Protein AF-A0A2A2S6C8-F1 (afdb_monomer_lite)

Sequence (209 aa):
MAPFRYHKAIEVSPGQTYDVVSWGRGSTDAGAFAILHSDSAKIKYTTTTGDLDGAIADVYNADMDNDGNPEILIEAKAKDTVNYARIYGFEFNNNSVNKLDFPKLTASQRKGYRGNDNFYIREGKLIREFPIYSSNDSLAKPSGAKRQLEYSLRNNNFSVKQISKDSTDTITATPKNTEPKSTNEDKTSRSTKKKKSESHKKHHKRRRR

Radius of gyration: 26.05 Å; chains: 1; bounding box: 58×68×69 Å

pLDDT: mean 80.31, std 24.1, range [23.78, 98.62]

Structure (mmCIF, N/CA/C/O backbone):
data_AF-A0A2A2S6C8-F1
#
_entry.id   AF-A0A2A2S6C8-F1
#
loop_
_atom_site.group_PDB
_atom_site.id
_atom_site.type_symbol
_atom_site.label_atom_id
_atom_site.label_alt_id
_atom_site.label_comp_id
_atom_site.label_asym_id
_atom_site.label_entity_id
_atom_site.label_seq_id
_atom_site.pdbx_PDB_ins_code
_atom_site.Cartn_x
_atom_site.Cartn_y
_atom_site.Cartn_z
_atom_site.occupancy
_atom_site.B_iso_or_equiv
_atom_site.auth_seq_id
_atom_site.auth_comp_id
_atom_site.auth_asym_id
_atom_site.auth_atom_id
_atom_site.pdbx_PDB_model_num
ATOM 1 N N . MET A 1 1 ? 12.872 -24.422 3.891 1.00 69.19 1 MET A N 1
ATOM 2 C CA . MET A 1 1 ? 12.322 -23.100 4.266 1.00 69.19 1 MET A CA 1
ATOM 3 C C . MET A 1 1 ? 12.258 -22.263 3.002 1.00 69.19 1 MET A C 1
ATOM 5 O O . MET A 1 1 ? 13.243 -22.277 2.273 1.00 69.19 1 MET A O 1
ATOM 9 N N . ALA A 1 2 ? 11.122 -21.627 2.701 1.00 81.06 2 ALA A N 1
ATOM 10 C CA . ALA A 1 2 ? 11.020 -20.766 1.522 1.00 81.06 2 ALA A CA 1
ATOM 11 C C . ALA A 1 2 ? 12.032 -19.606 1.630 1.00 81.06 2 ALA A C 1
ATOM 13 O O . ALA A 1 2 ? 12.272 -19.127 2.743 1.00 81.06 2 ALA A O 1
ATOM 14 N N . PRO A 1 3 ? 12.660 -19.179 0.519 1.00 82.00 3 PRO A N 1
ATOM 15 C CA . PRO A 1 3 ? 13.651 -18.104 0.550 1.00 82.00 3 PRO A CA 1
ATOM 16 C C . PRO A 1 3 ? 13.021 -16.752 0.913 1.00 82.00 3 PRO A C 1
ATOM 18 O O . PRO A 1 3 ? 13.652 -15.949 1.599 1.00 82.00 3 PRO A O 1
ATOM 21 N N . PHE A 1 4 ? 11.762 -16.544 0.517 1.00 93.94 4 PHE A N 1
ATOM 22 C CA . PHE A 1 4 ? 10.973 -15.349 0.794 1.00 93.94 4 PHE A CA 1
ATOM 23 C C . PHE A 1 4 ? 9.773 -15.680 1.683 1.00 93.94 4 PHE A C 1
ATOM 25 O O . PHE A 1 4 ? 9.204 -16.769 1.603 1.00 93.94 4 PHE A O 1
ATOM 32 N N . ARG A 1 5 ? 9.394 -14.725 2.536 1.00 93.56 5 ARG A N 1
ATOM 33 C CA . ARG A 1 5 ? 8.196 -14.799 3.390 1.00 93.56 5 ARG A CA 1
ATOM 34 C C . ARG A 1 5 ? 6.928 -14.424 2.621 1.00 93.56 5 ARG A C 1
ATOM 36 O O . ARG A 1 5 ? 5.849 -14.880 2.972 1.00 93.56 5 ARG A O 1
ATOM 43 N N . TYR A 1 6 ? 7.078 -13.602 1.586 1.00 96.44 6 TYR A N 1
ATOM 44 C CA . TYR A 1 6 ? 6.017 -13.157 0.692 1.00 96.44 6 TYR A CA 1
ATOM 45 C C . TYR A 1 6 ? 6.584 -13.013 -0.719 1.00 96.44 6 TYR A C 1
ATOM 47 O O . TYR A 1 6 ? 7.735 -12.593 -0.861 1.00 96.44 6 TYR A O 1
ATOM 55 N N . HIS A 1 7 ? 5.776 -13.325 -1.730 1.00 97.75 7 HIS A N 1
ATOM 56 C CA . HIS A 1 7 ? 6.044 -13.016 -3.132 1.00 97.75 7 HIS A CA 1
ATOM 57 C C . HIS A 1 7 ? 4.721 -12.781 -3.866 1.00 97.75 7 HIS A C 1
ATOM 59 O O . HIS A 1 7 ? 3.812 -13.604 -3.769 1.00 97.75 7 HIS A O 1
ATOM 65 N N . LYS A 1 8 ? 4.620 -11.667 -4.595 1.00 98.12 8 LYS A N 1
ATOM 66 C CA . LYS A 1 8 ? 3.538 -11.391 -5.547 1.00 98.12 8 LYS A CA 1
ATOM 67 C C . LYS A 1 8 ? 4.117 -10.669 -6.758 1.00 98.12 8 LYS A C 1
ATOM 69 O O . LYS A 1 8 ? 4.807 -9.668 -6.587 1.00 98.12 8 LYS A O 1
ATOM 74 N N . ALA A 1 9 ? 3.820 -11.171 -7.951 1.00 97.81 9 ALA A N 1
ATOM 75 C CA . ALA A 1 9 ? 4.132 -10.507 -9.211 1.00 97.81 9 ALA A CA 1
ATOM 76 C C . ALA A 1 9 ? 2.918 -9.697 -9.683 1.00 97.81 9 ALA A C 1
ATOM 78 O O . ALA A 1 9 ? 1.785 -10.181 -9.615 1.00 97.81 9 ALA A O 1
ATOM 79 N N . ILE A 1 10 ? 3.159 -8.477 -10.154 1.00 96.62 10 ILE A N 1
ATOM 80 C CA . ILE A 1 10 ? 2.142 -7.585 -10.713 1.00 96.62 10 ILE A CA 1
ATOM 81 C C . ILE A 1 10 ? 2.616 -7.138 -12.092 1.00 96.62 10 ILE A C 1
ATOM 83 O O . ILE A 1 10 ? 3.592 -6.399 -12.198 1.00 96.62 10 ILE A O 1
ATOM 87 N N . GLU A 1 11 ? 1.920 -7.562 -13.140 1.00 95.50 11 GLU A N 1
ATOM 88 C CA . GLU A 1 11 ? 2.116 -7.024 -14.486 1.00 95.50 11 GLU A CA 1
ATOM 89 C C . GLU A 1 11 ? 1.186 -5.822 -14.678 1.00 95.50 11 GLU A C 1
ATOM 91 O O . GLU A 1 11 ? -0.033 -5.948 -14.556 1.00 95.50 11 GLU A O 1
ATOM 96 N N . VAL A 1 12 ? 1.760 -4.645 -14.932 1.00 93.50 12 VAL A N 1
ATOM 97 C CA . VAL A 1 12 ? 0.986 -3.396 -15.097 1.00 93.50 12 VAL A CA 1
ATOM 98 C C . VAL A 1 12 ? 0.709 -3.081 -16.565 1.00 93.50 12 VAL A C 1
ATOM 100 O O . VAL A 1 12 ? -0.254 -2.396 -16.894 1.00 93.50 12 VAL A O 1
ATOM 103 N N . SER A 1 13 ? 1.554 -3.590 -17.457 1.00 91.88 13 SER A N 1
ATOM 104 C CA . SER A 1 13 ? 1.392 -3.560 -18.909 1.00 91.88 13 SER A CA 1
ATOM 105 C C . SER A 1 13 ? 2.288 -4.648 -19.516 1.00 91.88 13 SER A C 1
ATOM 107 O O . SER A 1 13 ? 3.193 -5.114 -18.820 1.00 91.88 13 SER A O 1
ATOM 109 N N . PRO A 1 14 ? 2.074 -5.064 -20.779 1.00 94.25 14 PRO A N 1
ATOM 110 C CA . PRO A 1 14 ? 2.845 -6.145 -21.385 1.00 94.25 14 PRO A CA 1
ATOM 111 C C . PRO A 1 14 ? 4.360 -5.943 -21.256 1.00 94.25 14 PRO A C 1
ATOM 113 O O . PRO A 1 14 ? 4.920 -4.993 -21.807 1.00 94.25 14 PRO A O 1
ATOM 116 N N . GLY A 1 15 ? 5.021 -6.849 -20.533 1.00 93.19 15 GLY A N 1
ATOM 117 C CA . GLY A 1 15 ? 6.473 -6.806 -20.328 1.00 93.19 15 GLY A CA 1
ATOM 118 C C . GLY A 1 15 ? 6.964 -5.804 -19.276 1.00 93.19 15 GLY A C 1
ATOM 119 O O . GLY A 1 15 ? 8.174 -5.595 -19.190 1.00 93.19 15 GLY A O 1
ATOM 120 N N . GLN A 1 16 ? 6.056 -5.206 -18.493 1.00 94.62 16 GLN A N 1
ATOM 121 C CA . GLN A 1 16 ? 6.354 -4.398 -17.305 1.00 94.62 16 GLN A CA 1
ATOM 122 C C . GLN A 1 16 ? 5.821 -5.099 -16.056 1.00 94.62 16 GLN A C 1
ATOM 124 O O . GLN A 1 16 ? 4.624 -5.028 -15.750 1.00 94.62 16 GLN A O 1
ATOM 129 N N . THR A 1 17 ? 6.719 -5.745 -15.315 1.00 97.19 17 THR A N 1
ATOM 130 C CA . THR A 1 17 ? 6.364 -6.534 -14.128 1.00 97.19 17 THR A CA 1
ATOM 131 C C . THR A 1 17 ? 7.077 -6.025 -12.886 1.00 97.19 17 THR A C 1
ATOM 133 O O . THR A 1 17 ? 8.262 -5.698 -12.923 1.00 97.19 17 THR A O 1
ATOM 136 N N . TYR A 1 18 ? 6.346 -6.007 -11.775 1.00 97.75 18 TYR A N 1
ATOM 137 C CA . TYR A 1 18 ? 6.833 -5.694 -10.440 1.00 97.75 18 TYR A CA 1
ATOM 138 C C . TYR A 1 18 ? 6.685 -6.926 -9.550 1.00 97.75 18 TYR A C 1
ATOM 140 O O . TYR A 1 18 ? 5.582 -7.273 -9.121 1.00 97.75 18 TYR A O 1
ATOM 148 N N . ASP A 1 19 ? 7.799 -7.587 -9.256 1.00 98.38 19 ASP A N 1
ATOM 149 C CA . ASP A 1 19 ? 7.855 -8.656 -8.265 1.00 98.38 19 ASP A CA 1
ATOM 150 C C . ASP A 1 19 ? 8.121 -8.054 -6.889 1.00 98.38 19 ASP A C 1
ATOM 152 O O . ASP A 1 19 ? 9.199 -7.519 -6.623 1.00 98.38 19 ASP A O 1
ATOM 156 N N . VAL A 1 20 ? 7.146 -8.160 -5.990 1.00 98.62 20 VAL A N 1
ATOM 157 C CA . VAL A 1 20 ? 7.315 -7.754 -4.595 1.00 98.62 20 VAL A CA 1
ATOM 158 C C . VAL A 1 20 ? 7.620 -8.973 -3.751 1.00 98.62 20 VAL A C 1
ATOM 160 O O . VAL A 1 20 ? 6.800 -9.886 -3.640 1.00 98.62 20 VAL A O 1
ATOM 163 N N . VAL A 1 21 ? 8.792 -8.968 -3.122 1.00 98.31 21 VAL A N 1
ATOM 164 C CA . VAL A 1 21 ? 9.257 -10.028 -2.223 1.00 98.31 21 VAL A CA 1
ATOM 165 C C . VAL A 1 21 ? 9.564 -9.473 -0.839 1.00 98.31 21 VAL A C 1
ATOM 167 O O . VAL A 1 21 ? 9.970 -8.321 -0.704 1.00 98.31 21 VAL A O 1
ATOM 170 N N . SER A 1 22 ? 9.425 -10.301 0.198 1.00 97.38 22 SER A N 1
ATOM 171 C CA . SER A 1 22 ? 9.946 -9.979 1.535 1.00 97.38 22 SER A CA 1
ATOM 172 C C . SER A 1 22 ? 10.814 -11.084 2.113 1.00 97.38 22 SER A C 1
ATOM 174 O O . SER A 1 22 ? 10.619 -12.272 1.843 1.00 97.38 22 SER A O 1
ATOM 176 N N . TRP A 1 23 ? 11.775 -10.694 2.945 1.00 95.12 23 TRP A N 1
ATOM 177 C CA . TRP A 1 23 ? 12.676 -11.610 3.636 1.00 95.12 23 TRP A CA 1
ATOM 178 C C . TRP A 1 23 ? 13.018 -11.122 5.045 1.00 95.12 23 TRP A C 1
ATOM 180 O O . TRP A 1 23 ? 12.612 -10.056 5.503 1.00 95.12 23 TRP A O 1
ATOM 190 N N . GLY A 1 24 ? 13.756 -11.971 5.751 1.00 90.88 24 GLY A N 1
ATOM 191 C CA . GLY A 1 24 ? 14.166 -11.807 7.139 1.00 90.88 24 GLY A CA 1
ATOM 192 C C . GLY A 1 24 ? 14.262 -13.182 7.794 1.00 90.88 24 GLY A C 1
ATOM 193 O O . GLY A 1 24 ? 13.533 -14.109 7.424 1.00 90.88 24 GLY A O 1
ATOM 194 N N . ARG A 1 25 ? 15.153 -13.347 8.773 1.00 86.44 25 ARG A N 1
ATOM 195 C CA . ARG A 1 25 ? 15.253 -14.581 9.571 1.00 86.44 25 ARG A CA 1
ATOM 196 C C . ARG A 1 25 ? 15.002 -14.282 11.042 1.00 86.44 25 ARG A C 1
ATOM 198 O O . ARG A 1 25 ? 15.222 -13.165 11.490 1.00 86.44 25 ARG A O 1
ATOM 205 N N . GLY A 1 26 ? 14.521 -15.281 11.776 1.00 85.25 26 GLY A N 1
ATOM 206 C CA . GLY A 1 26 ? 14.073 -15.095 13.155 1.00 85.25 26 GLY A CA 1
ATOM 207 C C . GLY A 1 26 ? 12.660 -14.520 13.208 1.00 85.25 26 GLY A C 1
ATOM 208 O O . GLY A 1 26 ? 11.770 -15.041 12.534 1.00 85.25 26 GLY A O 1
ATOM 209 N N . SER A 1 27 ? 12.459 -13.468 14.006 1.00 84.62 27 SER A N 1
ATOM 210 C CA . SER A 1 27 ? 11.137 -12.877 14.236 1.00 84.62 27 SER A CA 1
ATOM 211 C C . SER A 1 27 ? 10.453 -12.421 12.939 1.00 84.62 27 SER A C 1
ATOM 213 O O . SER A 1 27 ? 11.101 -11.951 12.001 1.00 84.62 2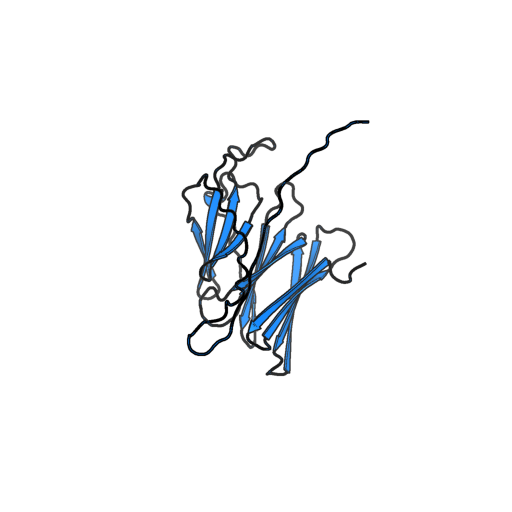7 SER A O 1
ATOM 215 N N . THR A 1 28 ? 9.129 -12.558 12.894 1.00 83.69 28 THR A N 1
ATOM 216 C CA . THR A 1 28 ? 8.253 -12.031 11.836 1.00 83.69 28 THR A CA 1
ATOM 217 C C . THR A 1 28 ? 7.864 -10.572 12.065 1.00 83.69 28 THR A C 1
ATOM 219 O O . THR A 1 28 ? 7.125 -10.011 11.266 1.00 83.69 28 THR A O 1
ATOM 222 N N . ASP A 1 29 ? 8.325 -9.975 13.162 1.00 87.88 29 ASP A N 1
ATOM 223 C CA . ASP A 1 29 ? 7.945 -8.620 13.573 1.00 87.88 29 ASP A CA 1
ATOM 224 C C . ASP A 1 29 ? 8.717 -7.560 12.777 1.00 87.88 29 ASP A C 1
ATOM 226 O O . ASP A 1 29 ? 8.304 -6.410 12.703 1.00 87.88 29 ASP A O 1
ATOM 230 N N . ALA A 1 30 ? 9.827 -7.958 12.157 1.00 90.06 30 ALA A N 1
ATOM 231 C CA . ALA A 1 30 ? 10.610 -7.125 11.264 1.00 90.06 30 ALA A CA 1
ATOM 232 C C . ALA A 1 30 ? 11.169 -7.952 10.101 1.00 90.06 30 ALA A C 1
ATOM 234 O O . ALA A 1 30 ? 11.312 -9.182 10.174 1.00 90.06 30 ALA A O 1
ATOM 235 N N . GLY A 1 31 ? 11.514 -7.260 9.026 1.00 93.69 31 GLY A N 1
ATOM 236 C CA . GLY A 1 31 ? 12.160 -7.820 7.852 1.00 93.69 31 GLY A CA 1
ATOM 237 C C . GLY A 1 31 ? 12.557 -6.720 6.881 1.00 93.69 31 GLY A C 1
ATOM 238 O O . GLY A 1 31 ? 12.713 -5.563 7.259 1.00 93.69 31 GLY A O 1
ATOM 239 N N . ALA A 1 32 ? 12.675 -7.088 5.617 1.00 96.00 32 ALA A N 1
ATOM 240 C CA . ALA A 1 32 ? 12.837 -6.152 4.520 1.00 96.00 32 ALA A CA 1
ATOM 241 C C . ALA A 1 32 ? 12.022 -6.629 3.318 1.00 96.00 32 ALA A C 1
ATOM 243 O O . ALA A 1 32 ? 11.636 -7.803 3.238 1.00 96.00 32 ALA A O 1
ATOM 244 N N . PHE A 1 33 ? 11.758 -5.716 2.394 1.00 97.94 33 PHE A N 1
ATOM 245 C CA . PHE A 1 33 ? 11.137 -6.015 1.113 1.00 97.94 33 PHE A CA 1
ATOM 246 C C . PHE A 1 33 ? 11.982 -5.493 -0.048 1.00 97.94 33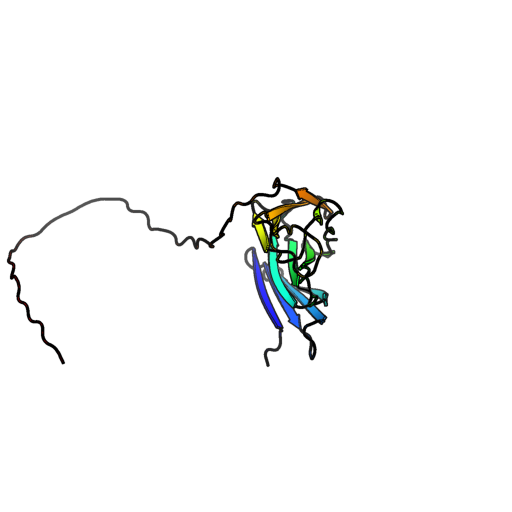 PHE A C 1
ATOM 248 O O . PHE A 1 33 ? 12.801 -4.584 0.108 1.00 97.94 33 PHE A O 1
ATOM 255 N N . ALA A 1 34 ? 11.748 -6.070 -1.222 1.00 98.31 34 ALA A N 1
ATOM 256 C CA . ALA A 1 34 ? 12.247 -5.578 -2.494 1.00 98.31 34 ALA A CA 1
ATOM 257 C C . ALA A 1 34 ? 11.107 -5.575 -3.506 1.00 98.31 34 ALA A C 1
ATOM 259 O O . ALA A 1 34 ? 10.294 -6.499 -3.536 1.00 98.31 34 ALA A O 1
ATOM 260 N N . ILE A 1 35 ? 11.089 -4.537 -4.330 1.00 98.25 35 ILE A N 1
ATOM 261 C CA . ILE A 1 35 ? 10.283 -4.422 -5.533 1.00 98.25 35 ILE A CA 1
ATOM 262 C C . ILE A 1 35 ? 11.262 -4.559 -6.697 1.00 98.25 35 ILE A C 1
ATOM 264 O O . ILE A 1 35 ? 12.122 -3.696 -6.896 1.00 98.25 35 ILE A O 1
ATOM 268 N N . LEU A 1 36 ? 11.178 -5.676 -7.411 1.00 97.69 36 LEU A N 1
ATOM 269 C CA . LEU A 1 36 ? 12.006 -5.977 -8.571 1.00 97.69 36 LEU A CA 1
ATOM 270 C C . LEU A 1 36 ? 11.198 -5.618 -9.813 1.00 97.69 36 LEU A C 1
ATOM 272 O O . LEU A 1 36 ? 10.237 -6.300 -10.158 1.00 97.69 36 LEU A O 1
ATOM 276 N N . HIS A 1 37 ? 11.569 -4.517 -10.449 1.00 96.69 37 HIS A N 1
ATOM 277 C CA . HIS A 1 37 ? 10.911 -4.036 -11.651 1.00 96.69 37 HIS A CA 1
ATOM 278 C C . HIS A 1 37 ? 11.656 -4.538 -12.887 1.00 96.69 37 HIS A C 1
ATOM 280 O O . HIS A 1 37 ? 12.873 -4.360 -12.994 1.00 96.69 37 HIS A O 1
ATOM 286 N N . SER A 1 38 ? 10.914 -5.149 -13.806 1.00 96.38 38 SER A N 1
ATOM 287 C CA . SER A 1 38 ? 11.413 -5.681 -15.071 1.00 96.38 38 SER A CA 1
ATOM 288 C C . SER A 1 38 ? 10.669 -5.054 -16.246 1.00 96.38 38 SER A C 1
ATOM 290 O O . SER A 1 38 ? 9.488 -5.336 -16.427 1.00 96.38 38 SER A O 1
ATOM 292 N N . ASP A 1 39 ? 11.393 -4.279 -17.057 1.00 95.00 39 ASP A N 1
ATOM 293 C CA . ASP A 1 39 ? 10.980 -3.783 -18.373 1.00 95.00 39 ASP A CA 1
ATOM 294 C C . ASP A 1 39 ? 11.677 -4.631 -19.443 1.00 95.00 39 ASP A C 1
ATOM 296 O O . ASP A 1 39 ? 12.835 -4.389 -19.815 1.00 95.00 39 ASP A O 1
ATOM 300 N N . SER A 1 40 ? 10.993 -5.672 -19.922 1.00 94.56 40 SER A N 1
ATOM 301 C CA . SER A 1 40 ? 11.577 -6.596 -20.898 1.00 94.56 40 SER A CA 1
ATOM 302 C C . SER A 1 40 ? 11.777 -5.952 -22.268 1.00 94.56 40 SER A C 1
ATOM 304 O O . SER A 1 40 ? 12.694 -6.334 -22.991 1.00 94.56 40 SER A O 1
ATOM 306 N N . ALA A 1 41 ? 10.940 -4.975 -22.629 1.00 93.44 41 ALA A N 1
ATOM 307 C CA . ALA A 1 41 ? 11.027 -4.297 -23.919 1.00 93.44 41 ALA A CA 1
ATOM 308 C C . ALA A 1 41 ? 12.269 -3.399 -24.002 1.00 93.44 41 ALA A C 1
ATOM 310 O O . ALA A 1 41 ? 12.902 -3.312 -25.055 1.00 93.44 41 ALA A O 1
ATOM 311 N N . LYS A 1 42 ? 12.640 -2.757 -22.887 1.00 93.75 42 LYS A N 1
ATOM 312 C CA . LYS A 1 42 ? 13.825 -1.890 -22.803 1.00 93.75 42 LYS A CA 1
ATOM 313 C C . LYS A 1 42 ? 15.058 -2.578 -22.216 1.00 93.75 42 LYS A C 1
ATOM 315 O O . LYS A 1 42 ? 16.085 -1.919 -22.082 1.00 93.75 42 LYS A O 1
ATOM 320 N N . ILE A 1 43 ? 14.969 -3.865 -21.863 1.00 94.88 43 ILE A N 1
ATOM 321 C CA . ILE A 1 43 ? 16.037 -4.624 -21.182 1.00 94.88 43 ILE A CA 1
ATOM 322 C C . ILE A 1 43 ? 16.525 -3.845 -19.949 1.00 94.88 43 ILE A C 1
ATOM 324 O O . ILE A 1 43 ? 17.718 -3.622 -19.734 1.00 94.88 43 ILE A O 1
ATOM 328 N N . LYS A 1 44 ? 15.570 -3.351 -19.159 1.00 93.75 44 LYS A N 1
ATOM 329 C CA . LYS A 1 44 ? 15.848 -2.520 -17.991 1.00 93.75 44 LYS A CA 1
ATOM 330 C C . LYS A 1 44 ? 15.280 -3.190 -16.754 1.00 93.75 44 LYS A C 1
ATOM 332 O O . LYS A 1 44 ? 14.095 -3.488 -16.681 1.00 93.75 44 LYS A O 1
ATOM 337 N N . TYR A 1 45 ? 16.146 -3.387 -15.770 1.00 94.88 45 TYR A N 1
ATOM 338 C CA . TYR A 1 45 ? 15.809 -4.049 -14.520 1.00 94.88 45 TYR A CA 1
ATOM 339 C C . TYR A 1 45 ? 16.249 -3.156 -13.372 1.00 94.88 45 TYR A C 1
ATOM 341 O O . TYR A 1 45 ? 17.404 -2.728 -13.319 1.00 94.88 45 TYR A O 1
ATOM 349 N N . THR A 1 46 ? 15.328 -2.840 -12.471 1.00 95.75 46 THR A N 1
ATOM 350 C CA . THR A 1 46 ? 15.595 -1.957 -11.332 1.00 95.75 46 THR A CA 1
ATOM 351 C C . THR A 1 46 ? 15.096 -2.585 -10.045 1.00 95.75 46 THR A C 1
ATOM 353 O O . THR A 1 46 ? 14.188 -3.412 -10.042 1.00 95.75 46 THR A O 1
ATOM 356 N N . THR A 1 47 ? 15.695 -2.195 -8.927 1.00 96.94 47 THR A N 1
ATOM 357 C CA . THR A 1 47 ? 15.326 -2.712 -7.611 1.00 96.94 47 THR A CA 1
ATOM 358 C C . THR A 1 47 ? 15.117 -1.561 -6.647 1.00 96.94 47 THR A C 1
ATOM 360 O O . THR A 1 47 ? 15.967 -0.680 -6.529 1.00 96.94 47 THR A O 1
ATOM 363 N N . THR A 1 48 ? 14.003 -1.607 -5.928 1.00 97.81 48 THR A N 1
ATOM 364 C CA . THR A 1 48 ? 13.712 -0.718 -4.802 1.00 97.81 48 THR A CA 1
ATOM 365 C C . THR A 1 48 ? 13.594 -1.564 -3.549 1.00 97.81 48 THR A C 1
ATOM 367 O O . THR A 1 48 ? 12.876 -2.557 -3.549 1.00 97.81 48 THR A O 1
ATOM 370 N N . THR A 1 49 ? 14.287 -1.190 -2.479 1.00 98.00 49 THR A N 1
ATOM 371 C CA . THR A 1 49 ? 14.268 -1.927 -1.209 1.00 98.00 49 THR A CA 1
ATOM 372 C C . THR A 1 49 ? 13.793 -1.046 -0.068 1.00 98.00 49 THR A C 1
ATOM 374 O O . THR A 1 49 ? 13.957 0.173 -0.109 1.00 98.00 49 THR A O 1
ATOM 377 N N . GLY A 1 50 ? 13.278 -1.664 0.988 1.00 97.31 50 GLY A N 1
ATOM 378 C CA . GLY A 1 50 ? 12.967 -0.965 2.227 1.00 97.31 50 GLY A CA 1
ATOM 379 C C . GLY A 1 50 ? 12.864 -1.906 3.418 1.00 97.31 50 GLY A C 1
ATOM 380 O O . GLY A 1 50 ? 12.676 -3.114 3.263 1.00 97.31 50 GLY A O 1
ATOM 381 N N . ASP A 1 51 ? 12.976 -1.327 4.609 1.00 96.12 51 ASP A N 1
ATOM 382 C CA . ASP A 1 51 ? 12.724 -2.039 5.857 1.00 96.12 51 ASP A CA 1
ATOM 383 C C . ASP A 1 51 ? 11.226 -2.303 6.025 1.00 96.12 51 ASP A C 1
ATOM 385 O O . ASP A 1 51 ? 10.376 -1.466 5.698 1.00 96.12 51 ASP A O 1
ATOM 389 N N . LEU A 1 52 ? 10.907 -3.474 6.568 1.00 94.75 52 LEU A N 1
ATOM 390 C CA . LEU A 1 52 ? 9.548 -3.933 6.808 1.00 94.75 52 LEU A CA 1
ATOM 391 C C . LEU A 1 52 ? 9.309 -4.060 8.313 1.00 94.75 52 LEU A C 1
ATOM 393 O O . LEU A 1 52 ? 10.013 -4.801 8.999 1.00 94.75 52 LEU A O 1
ATOM 397 N N . ASP A 1 53 ? 8.284 -3.373 8.809 1.00 92.25 53 ASP A N 1
ATOM 398 C CA . ASP A 1 53 ? 7.763 -3.532 10.167 1.00 92.25 53 ASP A CA 1
ATOM 399 C C . ASP A 1 53 ? 6.497 -4.399 10.096 1.00 92.25 53 ASP A C 1
ATOM 401 O O . ASP A 1 53 ? 5.443 -3.960 9.619 1.00 92.25 53 ASP A O 1
ATOM 405 N N . GLY A 1 54 ? 6.635 -5.648 10.541 1.00 91.88 54 GLY A N 1
ATOM 406 C CA . GLY A 1 54 ? 5.631 -6.699 10.441 1.00 91.88 54 GLY A CA 1
ATOM 407 C C . GLY A 1 54 ? 5.778 -7.590 9.204 1.00 91.88 54 GLY A C 1
ATOM 408 O O . GLY A 1 54 ? 6.880 -7.859 8.720 1.00 91.88 54 GLY A O 1
ATOM 409 N N . ALA A 1 55 ? 4.642 -8.075 8.702 1.00 92.88 55 ALA A N 1
ATOM 410 C CA . ALA A 1 55 ? 4.566 -8.951 7.533 1.00 92.88 55 ALA A CA 1
ATOM 411 C C . ALA A 1 55 ? 3.683 -8.339 6.441 1.00 92.88 55 ALA A C 1
ATOM 413 O O . ALA A 1 55 ? 2.657 -7.731 6.751 1.00 92.88 55 ALA A O 1
ATOM 414 N N . ILE A 1 56 ? 4.066 -8.526 5.173 1.00 96.00 56 ILE A N 1
ATOM 415 C CA . ILE A 1 56 ? 3.241 -8.114 4.030 1.00 96.00 56 ILE A CA 1
ATOM 416 C C . ILE A 1 56 ? 1.941 -8.925 4.044 1.00 96.00 56 ILE A C 1
ATOM 418 O O . ILE A 1 56 ? 1.979 -10.155 4.108 1.00 96.00 56 ILE A O 1
ATOM 422 N N . ALA A 1 57 ? 0.809 -8.226 4.003 1.00 95.44 57 ALA A N 1
ATOM 423 C CA . ALA A 1 57 ? -0.523 -8.806 3.907 1.00 95.44 57 ALA A CA 1
ATOM 424 C C . ALA A 1 57 ? -0.993 -8.883 2.450 1.00 95.44 57 ALA A C 1
ATOM 426 O O . ALA A 1 57 ? -1.483 -9.929 2.034 1.00 95.44 57 ALA A O 1
ATOM 427 N N . ASP A 1 58 ? -0.808 -7.805 1.685 1.00 97.44 58 ASP A N 1
ATOM 428 C CA . ASP A 1 58 ? -1.065 -7.770 0.247 1.00 97.44 58 ASP A CA 1
ATOM 429 C C . ASP A 1 58 ? -0.258 -6.640 -0.418 1.00 97.44 58 ASP A C 1
ATOM 431 O O . ASP A 1 58 ? 0.363 -5.804 0.244 1.00 97.44 58 ASP A O 1
ATOM 435 N N . VAL A 1 59 ? -0.263 -6.621 -1.747 1.00 98.25 59 VAL A N 1
ATOM 436 C CA . VAL A 1 59 ? 0.291 -5.552 -2.574 1.00 98.25 59 VAL A CA 1
ATOM 437 C C . VAL A 1 59 ? -0.740 -5.159 -3.620 1.00 98.25 59 VAL A C 1
ATOM 439 O O . VAL A 1 59 ? -1.269 -6.018 -4.332 1.00 98.25 59 VAL A O 1
ATOM 442 N N . TYR A 1 60 ? -0.986 -3.863 -3.738 1.00 97.69 60 TYR A N 1
ATOM 443 C CA . TYR A 1 60 ? -1.913 -3.289 -4.703 1.00 97.69 60 TYR A CA 1
ATOM 444 C C . TYR A 1 60 ? -1.144 -2.524 -5.769 1.00 97.69 60 TYR A C 1
ATOM 446 O O . TYR A 1 60 ? -0.103 -1.932 -5.479 1.00 97.69 60 TYR A O 1
ATOM 454 N N . ASN A 1 61 ? -1.690 -2.514 -6.980 1.00 95.56 61 ASN A N 1
ATOM 455 C CA . ASN A 1 61 ? -1.294 -1.574 -8.010 1.00 95.56 61 ASN A CA 1
ATOM 456 C C . ASN A 1 61 ? -2.469 -0.689 -8.404 1.00 95.56 61 ASN A C 1
ATOM 458 O O . ASN A 1 61 ? -3.612 -1.148 -8.472 1.00 95.56 61 ASN A O 1
ATOM 462 N N . ALA A 1 62 ? -2.168 0.569 -8.670 1.00 90.94 62 ALA A N 1
ATOM 463 C CA . ALA A 1 62 ? -3.098 1.527 -9.236 1.00 90.94 62 ALA A CA 1
ATOM 464 C C . ALA A 1 62 ? -2.324 2.529 -10.105 1.00 90.94 62 ALA A C 1
ATOM 466 O O . ALA A 1 62 ? -1.099 2.488 -10.149 1.00 90.94 62 ALA A O 1
ATOM 467 N N . ASP A 1 63 ? -3.073 3.355 -10.824 1.00 93.56 63 ASP A N 1
ATOM 468 C CA . ASP A 1 63 ? -2.618 4.590 -11.465 1.00 93.56 63 ASP A CA 1
ATOM 469 C C . ASP A 1 63 ? -3.552 5.676 -10.909 1.00 93.56 63 ASP A C 1
ATOM 471 O O . ASP A 1 63 ? -4.627 5.958 -11.448 1.00 93.56 63 ASP A O 1
ATOM 475 N N . MET A 1 64 ? -3.263 6.094 -9.676 1.00 94.00 64 MET A N 1
ATOM 476 C CA . MET A 1 64 ? -4.196 6.808 -8.802 1.00 94.00 64 MET A CA 1
ATOM 477 C C . MET A 1 64 ? -4.432 8.249 -9.240 1.00 94.00 64 MET A C 1
ATOM 479 O O . MET A 1 64 ? -5.469 8.821 -8.878 1.00 94.00 64 MET A O 1
ATOM 483 N N . ASP A 1 65 ? -3.498 8.839 -9.984 1.00 93.50 65 ASP A N 1
ATOM 484 C CA . ASP A 1 65 ? -3.637 10.175 -10.557 1.00 93.50 65 ASP A CA 1
ATOM 485 C C . ASP A 1 65 ? -3.751 10.202 -12.095 1.00 93.50 65 ASP A C 1
ATOM 487 O O . ASP A 1 65 ? -4.001 11.273 -12.657 1.00 93.50 65 ASP A O 1
ATOM 491 N N . ASN A 1 66 ? -3.795 9.028 -12.742 1.00 92.69 66 ASN A N 1
ATOM 492 C CA . ASN A 1 66 ? -3.971 8.824 -14.188 1.00 92.69 66 ASN A CA 1
ATOM 493 C C . ASN A 1 66 ? -2.858 9.462 -15.029 1.00 92.69 66 ASN A C 1
ATOM 495 O O . ASN A 1 66 ? -3.130 10.038 -16.092 1.00 92.69 66 ASN A O 1
ATOM 499 N N . ASP A 1 67 ? -1.619 9.393 -14.552 1.00 92.12 67 ASP A N 1
ATOM 500 C CA . ASP A 1 67 ? -0.445 9.879 -15.275 1.00 92.12 67 ASP A CA 1
ATOM 501 C C . ASP A 1 67 ? 0.279 8.762 -16.062 1.00 92.12 67 ASP A C 1
ATOM 503 O O . ASP A 1 67 ? 1.192 9.040 -16.850 1.00 92.12 67 ASP A O 1
ATOM 507 N N . GLY A 1 68 ? -0.181 7.511 -15.916 1.00 91.81 68 GLY A N 1
ATOM 508 C CA . GLY A 1 68 ? 0.360 6.323 -16.575 1.00 91.81 68 GLY A CA 1
ATOM 509 C C . GLY A 1 68 ? 1.555 5.689 -15.858 1.00 91.81 68 GLY A C 1
ATOM 510 O O . GLY A 1 68 ? 2.061 4.662 -16.328 1.00 91.81 68 GLY A O 1
ATOM 511 N N . ASN A 1 69 ? 2.017 6.266 -14.747 1.00 93.44 69 ASN A N 1
ATOM 512 C CA . ASN A 1 69 ? 3.014 5.673 -13.868 1.00 93.44 69 ASN A CA 1
ATOM 513 C C . ASN A 1 69 ? 2.296 4.815 -12.812 1.00 93.44 69 ASN A C 1
ATOM 515 O O . ASN A 1 69 ? 1.373 5.277 -12.154 1.00 93.44 69 ASN A O 1
ATOM 519 N N . PRO A 1 70 ? 2.678 3.542 -12.621 1.00 95.12 70 PRO A N 1
ATOM 520 C CA . PRO A 1 70 ? 2.037 2.718 -11.608 1.00 95.12 70 PRO A CA 1
ATOM 521 C C . PRO A 1 70 ? 2.469 3.119 -10.192 1.00 95.12 70 PRO A C 1
ATOM 523 O O . PRO A 1 70 ? 3.668 3.214 -9.895 1.00 95.12 70 PRO A O 1
ATOM 526 N N . GLU A 1 71 ? 1.509 3.187 -9.272 1.00 96.62 71 GLU A N 1
ATOM 527 C CA . GLU A 1 71 ? 1.783 3.069 -7.844 1.00 96.62 71 GLU A CA 1
ATOM 528 C C . GLU A 1 71 ? 1.741 1.614 -7.399 1.00 96.62 71 GLU A C 1
ATOM 530 O O . GLU A 1 71 ? 0.744 0.916 -7.587 1.00 96.62 71 GLU A O 1
ATOM 535 N N . ILE A 1 72 ? 2.794 1.176 -6.713 1.00 97.75 72 ILE A N 1
ATOM 536 C CA . ILE A 1 72 ? 2.823 -0.077 -5.963 1.00 97.75 72 ILE A CA 1
ATOM 537 C C . ILE A 1 72 ? 2.674 0.249 -4.478 1.00 97.75 72 ILE A C 1
ATOM 539 O O . ILE A 1 72 ? 3.498 0.948 -3.881 1.00 97.75 72 ILE A O 1
ATOM 543 N N . LEU A 1 73 ? 1.611 -0.275 -3.872 1.00 98.06 73 LEU A N 1
ATOM 544 C CA . LEU A 1 73 ? 1.253 -0.048 -2.475 1.00 98.06 73 LEU A CA 1
ATOM 545 C C . LEU A 1 73 ? 1.363 -1.365 -1.709 1.00 98.06 73 LEU A C 1
ATOM 547 O O . LEU A 1 73 ? 0.561 -2.276 -1.907 1.00 98.06 73 LEU A O 1
ATOM 551 N N . ILE A 1 74 ? 2.350 -1.470 -0.824 1.00 98.31 74 ILE A N 1
ATOM 552 C CA . ILE A 1 74 ? 2.582 -2.661 -0.002 1.00 98.31 74 ILE A CA 1
ATOM 553 C C . ILE A 1 74 ? 1.856 -2.485 1.329 1.00 98.31 74 ILE A C 1
ATOM 555 O O . ILE A 1 74 ? 2.234 -1.630 2.135 1.00 98.31 74 ILE A O 1
ATOM 559 N N . GLU A 1 75 ? 0.846 -3.314 1.582 1.00 97.38 75 GLU A N 1
ATOM 560 C CA . GLU A 1 75 ? 0.202 -3.410 2.888 1.00 97.38 75 GLU A CA 1
ATOM 561 C C . GLU A 1 75 ? 0.998 -4.343 3.793 1.00 97.38 75 GLU A C 1
ATOM 563 O O . GLU A 1 75 ? 1.212 -5.511 3.475 1.00 97.38 75 GLU A O 1
ATOM 568 N N . ALA A 1 76 ? 1.388 -3.842 4.959 1.00 95.12 76 ALA A N 1
ATOM 569 C CA . ALA A 1 76 ? 1.989 -4.630 6.019 1.00 95.12 76 ALA A CA 1
ATOM 570 C C . ALA A 1 76 ? 1.147 -4.562 7.291 1.00 95.12 76 ALA A C 1
ATOM 572 O O . ALA A 1 76 ? 0.562 -3.526 7.618 1.00 95.12 76 ALA A O 1
ATOM 573 N N . LYS A 1 77 ? 1.130 -5.662 8.041 1.00 91.06 77 LYS A N 1
ATOM 574 C CA . LYS A 1 77 ? 0.479 -5.743 9.350 1.00 91.06 77 LYS A CA 1
ATOM 575 C C . LYS A 1 77 ? 1.534 -5.848 10.434 1.00 91.06 77 LYS A C 1
ATOM 577 O O . LYS A 1 77 ? 2.309 -6.807 10.466 1.00 91.06 77 LYS A O 1
ATOM 582 N N . ALA A 1 78 ? 1.546 -4.845 11.308 1.00 80.94 78 ALA A N 1
ATOM 583 C CA . ALA A 1 78 ? 2.337 -4.861 12.527 1.00 80.94 78 ALA A CA 1
ATOM 584 C C . ALA A 1 78 ? 1.883 -6.017 13.419 1.00 80.94 78 ALA A C 1
ATOM 586 O O . ALA A 1 78 ? 0.683 -6.267 13.538 1.00 80.94 78 ALA A O 1
ATOM 587 N N . LYS A 1 79 ? 2.815 -6.658 14.124 1.00 72.31 79 LYS A N 1
ATOM 588 C CA . LYS A 1 79 ? 2.457 -7.563 15.219 1.00 72.31 79 LYS A CA 1
ATOM 589 C C . LYS A 1 79 ? 2.313 -6.768 16.515 1.00 72.31 79 LYS A C 1
ATOM 591 O O . LYS A 1 79 ? 3.118 -6.888 17.435 1.00 72.31 79 LYS A O 1
ATOM 596 N N . ASP A 1 80 ? 1.298 -5.918 16.559 1.00 69.31 80 ASP A N 1
ATOM 597 C CA . ASP A 1 80 ? 0.848 -5.260 17.782 1.00 69.31 80 ASP A CA 1
ATOM 598 C C . ASP A 1 80 ? -0.535 -5.791 18.189 1.00 69.31 80 ASP A C 1
ATOM 600 O O . ASP A 1 80 ? -1.172 -6.555 17.466 1.00 69.31 80 ASP A O 1
ATOM 604 N N . THR A 1 81 ? -1.012 -5.429 19.379 1.00 63.34 81 THR A N 1
ATOM 605 C CA . THR A 1 81 ? -2.305 -5.908 19.900 1.00 63.34 81 THR A CA 1
ATOM 606 C C . THR A 1 81 ? -3.510 -5.447 19.080 1.00 63.34 81 THR A C 1
ATOM 608 O O . THR A 1 81 ? -4.610 -5.959 19.283 1.00 63.34 81 THR A O 1
ATOM 611 N N . VAL A 1 82 ? -3.322 -4.485 18.175 1.00 65.50 82 VAL A N 1
ATOM 612 C CA . VAL A 1 82 ? -4.381 -3.848 17.389 1.00 65.50 82 VAL A CA 1
ATOM 613 C C . VAL A 1 82 ? -4.229 -4.168 15.890 1.00 65.50 82 VAL A C 1
ATOM 615 O O . VAL A 1 82 ? -5.087 -3.798 15.098 1.00 65.50 82 VAL A O 1
ATOM 618 N N . ASN A 1 83 ? -3.182 -4.904 15.500 1.00 68.00 83 ASN A N 1
ATOM 619 C CA . ASN A 1 83 ? -2.757 -5.188 14.129 1.00 68.00 83 ASN A CA 1
ATOM 620 C C . ASN A 1 83 ? -2.850 -3.963 13.212 1.00 68.00 83 ASN A C 1
ATOM 622 O O . ASN A 1 83 ? -3.544 -3.997 12.191 1.00 68.00 83 ASN A O 1
ATOM 626 N N . TYR A 1 84 ? -2.188 -2.862 13.577 1.00 80.25 84 TYR A N 1
ATOM 627 C CA . TYR A 1 84 ? -2.239 -1.663 12.745 1.00 80.25 84 TYR A CA 1
ATOM 628 C C . TYR A 1 84 ? -1.672 -1.929 11.346 1.00 80.25 84 TYR A C 1
ATOM 630 O O . TYR A 1 84 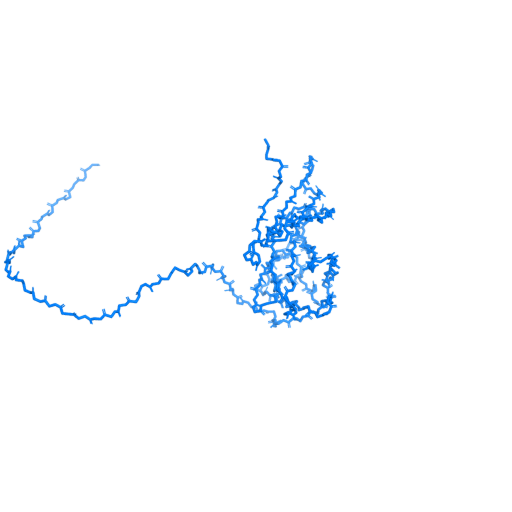? -0.524 -2.354 11.182 1.00 80.25 84 TYR A O 1
ATOM 638 N N . ALA A 1 85 ? -2.479 -1.626 10.329 1.00 89.75 85 ALA A N 1
ATOM 639 C CA . ALA A 1 85 ? -2.025 -1.669 8.951 1.00 89.75 85 ALA A CA 1
ATOM 640 C C . ALA A 1 85 ? -1.103 -0.484 8.631 1.00 89.75 85 ALA A C 1
ATOM 642 O O . ALA A 1 85 ? -1.373 0.669 8.999 1.00 89.75 85 ALA A O 1
ATOM 643 N N . ARG A 1 86 ? -0.028 -0.777 7.902 1.00 93.25 86 ARG A N 1
ATOM 644 C CA . ARG A 1 86 ? 0.902 0.188 7.312 1.00 93.25 86 ARG A CA 1
ATOM 645 C C . ARG A 1 86 ? 0.884 0.033 5.801 1.00 93.25 86 ARG A C 1
ATOM 647 O O . ARG A 1 86 ? 0.817 -1.086 5.308 1.00 93.25 86 ARG A O 1
ATOM 654 N N . ILE A 1 87 ? 0.986 1.150 5.091 1.00 96.56 87 ILE A N 1
ATOM 655 C CA . ILE A 1 87 ? 1.159 1.165 3.640 1.00 96.56 87 ILE A CA 1
ATOM 656 C C . ILE A 1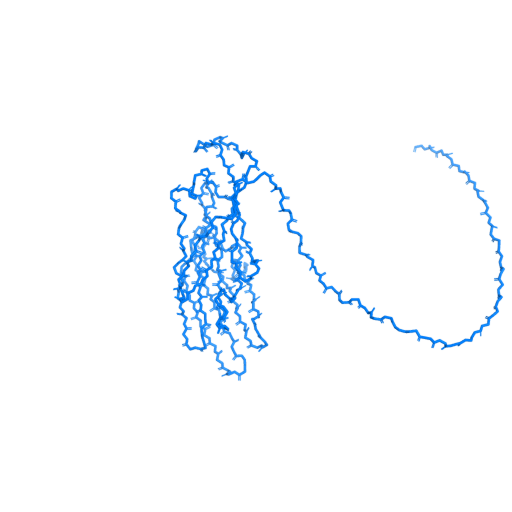 87 ? 2.530 1.759 3.334 1.00 96.56 87 ILE A C 1
ATOM 658 O O . ILE A 1 87 ? 2.840 2.863 3.787 1.00 96.56 87 ILE A O 1
ATOM 662 N N . TYR A 1 88 ? 3.329 1.031 2.561 1.00 97.62 88 TYR A N 1
ATOM 663 C CA . TYR A 1 88 ? 4.535 1.546 1.920 1.00 97.62 88 TYR A CA 1
ATOM 664 C C . TYR A 1 88 ? 4.198 1.794 0.450 1.00 97.62 88 TYR A C 1
ATOM 666 O O . TYR A 1 88 ? 3.941 0.840 -0.281 1.00 97.62 88 TYR A O 1
ATOM 674 N N . GLY A 1 89 ? 4.130 3.062 0.043 1.00 97.38 89 GLY A N 1
ATOM 675 C CA . GLY A 1 89 ? 3.757 3.444 -1.318 1.00 97.38 89 GLY A CA 1
ATOM 676 C C . GLY A 1 89 ? 4.952 3.894 -2.146 1.00 97.38 89 GLY A C 1
ATOM 677 O O . GLY A 1 89 ? 5.836 4.588 -1.637 1.00 97.38 89 GLY A O 1
ATOM 678 N N . PHE A 1 90 ? 4.957 3.510 -3.418 1.00 97.62 90 PHE A N 1
ATOM 679 C CA . PHE A 1 90 ? 5.968 3.897 -4.394 1.00 97.62 90 PHE A CA 1
ATOM 680 C C . PHE A 1 90 ? 5.305 4.158 -5.741 1.00 97.62 90 PHE A C 1
ATOM 682 O O . PHE A 1 90 ? 4.604 3.282 -6.234 1.00 97.62 90 PHE A O 1
ATOM 689 N N . GLU A 1 91 ? 5.558 5.317 -6.336 1.00 96.88 91 GLU A N 1
ATOM 690 C CA . GLU A 1 91 ? 5.232 5.607 -7.734 1.00 96.88 91 GLU A CA 1
ATOM 691 C C . GLU A 1 91 ? 6.477 5.320 -8.580 1.00 96.88 91 GLU A C 1
ATOM 693 O O . GLU A 1 91 ? 7.587 5.774 -8.267 1.00 96.88 91 GLU A O 1
ATOM 698 N N . PHE A 1 92 ? 6.307 4.527 -9.633 1.00 95.44 92 PHE A N 1
ATOM 699 C CA . PHE A 1 92 ? 7.390 4.160 -10.535 1.00 95.44 92 PHE A CA 1
ATOM 700 C C . PHE A 1 92 ? 7.218 4.869 -11.862 1.00 95.44 92 PHE A C 1
ATOM 702 O O . PHE A 1 92 ? 6.357 4.520 -12.659 1.00 95.44 92 PHE A O 1
ATOM 709 N N . ASN A 1 93 ? 8.111 5.809 -12.144 1.00 88.69 93 ASN A N 1
ATOM 710 C CA . ASN A 1 93 ? 8.247 6.331 -13.492 1.00 88.69 93 ASN A CA 1
ATOM 711 C C . ASN A 1 93 ? 9.375 5.595 -14.226 1.00 88.69 93 ASN A C 1
ATOM 713 O O . ASN A 1 93 ? 10.199 4.897 -13.632 1.00 88.69 93 ASN A O 1
ATOM 717 N N . ASN A 1 94 ? 9.445 5.776 -15.545 1.00 76.56 94 ASN A N 1
ATOM 718 C CA . ASN A 1 94 ? 10.400 5.063 -16.399 1.00 76.56 94 ASN A CA 1
ATOM 719 C C . ASN A 1 94 ? 11.865 5.118 -15.910 1.00 76.56 94 ASN A C 1
ATOM 721 O O . ASN A 1 94 ? 12.638 4.214 -16.237 1.00 76.56 94 ASN A O 1
ATOM 725 N N . ASN A 1 95 ? 12.277 6.158 -15.168 1.00 79.31 95 ASN A N 1
ATOM 726 C CA . ASN A 1 95 ? 13.679 6.405 -14.811 1.00 79.31 95 ASN A CA 1
ATOM 727 C C . ASN A 1 95 ? 13.967 6.592 -13.317 1.00 79.31 95 ASN A C 1
ATOM 729 O O . ASN A 1 95 ? 15.137 6.649 -12.943 1.00 79.31 95 ASN A O 1
ATOM 733 N N . SER A 1 96 ? 12.952 6.685 -12.472 1.00 89.69 96 SER A N 1
ATOM 734 C CA . SER A 1 96 ? 13.093 6.974 -11.051 1.00 89.69 96 SER A CA 1
ATOM 735 C C . SER A 1 96 ? 11.899 6.436 -10.271 1.00 89.69 96 SER A C 1
ATOM 737 O O . SER A 1 96 ? 10.865 6.085 -10.835 1.00 89.69 96 SER A O 1
ATOM 739 N N . VAL A 1 97 ? 12.082 6.335 -8.961 1.00 95.06 97 VAL A N 1
ATOM 740 C CA . VAL A 1 97 ? 11.073 5.816 -8.043 1.00 95.06 97 VAL A CA 1
ATOM 741 C C . VAL A 1 97 ? 10.834 6.869 -6.982 1.00 95.06 97 VAL A C 1
ATOM 743 O O . VAL A 1 97 ? 11.772 7.275 -6.291 1.00 95.06 97 VAL A O 1
ATOM 746 N N . ASN A 1 98 ? 9.583 7.290 -6.850 1.00 95.81 98 ASN A N 1
ATOM 747 C CA . ASN A 1 98 ? 9.162 8.244 -5.840 1.00 95.81 98 ASN A CA 1
ATOM 748 C C . ASN A 1 98 ? 8.563 7.467 -4.671 1.00 95.81 98 ASN A C 1
ATOM 750 O O . ASN A 1 98 ? 7.583 6.741 -4.821 1.00 95.81 98 ASN A O 1
ATOM 754 N N . LYS A 1 99 ? 9.158 7.599 -3.484 1.00 96.81 99 LYS A N 1
ATOM 755 C CA . LYS A 1 99 ? 8.537 7.082 -2.263 1.00 96.81 99 LYS A CA 1
ATOM 756 C C . LYS A 1 99 ? 7.372 7.994 -1.890 1.00 96.81 99 LYS A C 1
ATOM 758 O O . LYS A 1 99 ? 7.558 9.200 -1.763 1.00 96.81 99 LYS A O 1
ATOM 763 N N . LEU A 1 100 ? 6.205 7.403 -1.666 1.00 96.81 100 LEU A N 1
ATOM 764 C CA . LEU A 1 100 ? 4.991 8.125 -1.310 1.00 96.81 100 LEU A CA 1
ATOM 765 C C . LEU A 1 100 ? 4.789 8.122 0.206 1.00 96.81 100 LEU A C 1
ATOM 767 O O . LEU A 1 100 ? 4.780 7.067 0.852 1.00 96.81 100 LEU A O 1
ATOM 771 N N . ASP A 1 101 ? 4.559 9.303 0.771 1.00 95.50 101 ASP A N 1
ATOM 772 C CA . ASP A 1 101 ? 4.244 9.454 2.188 1.00 95.50 101 ASP A CA 1
ATOM 773 C C . ASP A 1 101 ? 2.765 9.152 2.443 1.00 95.50 101 ASP A C 1
ATOM 775 O O . ASP A 1 101 ? 1.882 9.997 2.281 1.00 95.50 101 ASP A O 1
ATOM 779 N N . PHE A 1 102 ? 2.481 7.918 2.865 1.00 95.50 102 PHE A N 1
ATOM 780 C CA . PHE A 1 102 ? 1.111 7.503 3.141 1.00 95.50 102 PHE A CA 1
ATOM 781 C C . PHE A 1 102 ? 0.552 8.196 4.402 1.00 95.50 102 PHE A C 1
ATOM 783 O O . PHE A 1 102 ? 1.157 8.117 5.481 1.00 95.50 102 PHE A O 1
ATOM 790 N N . PRO A 1 103 ? -0.618 8.856 4.326 1.00 94.94 103 PRO A N 1
ATOM 791 C CA . PRO A 1 103 ? -1.098 9.693 5.412 1.00 94.94 103 PRO A CA 1
ATOM 792 C C . PRO A 1 103 ? -1.607 8.862 6.592 1.00 94.94 103 PRO A C 1
ATOM 794 O O . PRO A 1 103 ? -2.368 7.898 6.457 1.00 94.94 103 PRO A O 1
ATOM 797 N N . LYS A 1 104 ? -1.224 9.286 7.799 1.00 93.44 104 LYS A N 1
ATOM 798 C CA . LYS A 1 104 ? -1.755 8.736 9.052 1.00 93.44 104 LYS A CA 1
ATOM 799 C C . LYS A 1 104 ? -3.213 9.165 9.236 1.00 93.44 104 LYS A C 1
ATOM 801 O O . LY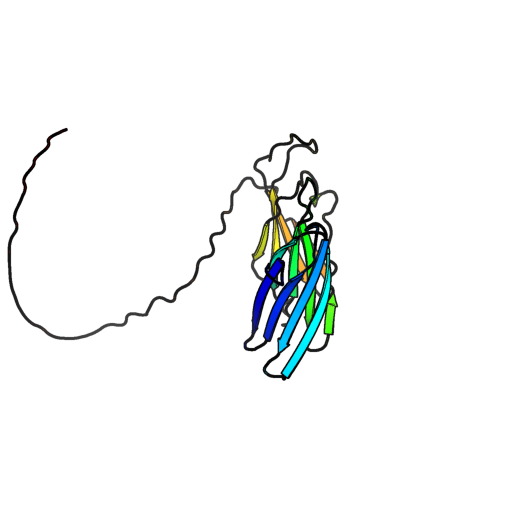S A 1 104 ? -3.599 10.262 8.846 1.00 93.44 104 LYS A O 1
ATOM 806 N N . LEU A 1 105 ? -4.001 8.337 9.925 1.00 93.19 105 LEU A N 1
ATOM 807 C CA . LEU A 1 105 ? -5.356 8.719 10.336 1.00 93.19 105 LEU A CA 1
ATOM 808 C C . LEU A 1 105 ? -5.324 9.989 11.199 1.00 93.19 105 LEU A C 1
ATOM 810 O O . LEU A 1 105 ? -4.518 10.101 12.130 1.00 93.19 105 LEU A O 1
ATOM 814 N N . THR A 1 106 ? -6.232 10.925 10.946 1.00 93.81 106 THR A N 1
ATOM 815 C CA . THR A 1 106 ? -6.433 12.080 11.833 1.00 93.81 106 THR A CA 1
ATOM 816 C C . THR A 1 106 ? -7.085 11.653 13.154 1.00 93.81 106 THR A C 1
ATOM 818 O O . THR A 1 106 ? -7.559 10.524 13.307 1.00 93.81 106 THR A O 1
ATOM 821 N N . ALA A 1 107 ? -7.135 12.555 14.140 1.00 91.94 107 ALA A N 1
ATOM 822 C CA 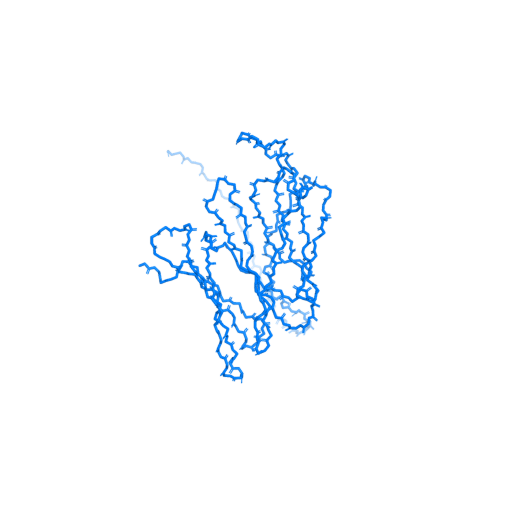. ALA A 1 107 ? -7.803 12.281 15.415 1.00 91.94 107 ALA A CA 1
ATOM 823 C C . ALA A 1 107 ? -9.290 11.914 15.236 1.00 91.94 107 ALA A C 1
ATOM 825 O O . ALA A 1 107 ? -9.771 10.985 15.883 1.00 91.94 107 ALA A O 1
ATOM 826 N N . SER A 1 108 ? -9.999 12.587 14.322 1.00 91.50 108 SER A N 1
ATOM 827 C CA . SER A 1 108 ? -11.402 12.281 14.019 1.00 91.50 108 SER A CA 1
ATOM 828 C C . SER A 1 108 ? -11.554 10.931 13.315 1.00 91.50 108 SER A C 1
ATOM 830 O O . SER A 1 108 ? -12.370 10.113 13.737 1.00 91.50 108 SER A O 1
ATOM 832 N N . GLN A 1 109 ? -10.720 10.647 12.310 1.00 92.38 109 GLN A N 1
ATOM 833 C CA . GLN A 1 109 ? -10.754 9.383 11.562 1.00 92.38 109 GLN A CA 1
ATOM 834 C C . GLN A 1 109 ? -10.385 8.166 12.421 1.00 92.38 109 GLN A C 1
ATOM 836 O O . GLN A 1 109 ? -10.879 7.069 12.165 1.00 92.38 109 GLN A O 1
ATOM 841 N N . ARG A 1 110 ? -9.546 8.342 13.453 1.00 91.06 110 ARG A N 1
ATOM 842 C CA . ARG A 1 110 ? -9.129 7.268 14.373 1.00 91.06 110 ARG A CA 1
ATOM 843 C C . ARG A 1 110 ? -10.152 6.988 15.486 1.00 91.06 110 ARG A C 1
ATOM 845 O O . ARG A 1 110 ? -9.968 6.055 16.262 1.00 91.06 110 ARG A O 1
ATOM 852 N N . LYS A 1 111 ? -11.237 7.760 15.612 1.00 90.44 111 LYS A N 1
ATOM 853 C CA . LYS A 1 111 ? -12.224 7.541 16.684 1.00 90.44 111 LYS A CA 1
ATOM 854 C C . LYS A 1 111 ? -12.876 6.158 16.552 1.00 90.44 111 LYS A C 1
ATOM 856 O O . LYS A 1 111 ? -13.543 5.901 15.551 1.00 90.44 111 LYS A O 1
ATOM 861 N N . GLY A 1 112 ? -12.693 5.300 17.557 1.00 90.62 112 GLY A N 1
ATOM 862 C CA . GLY A 1 112 ? -13.198 3.920 17.566 1.00 90.62 112 GLY A CA 1
ATOM 863 C C . GLY A 1 112 ? -12.423 2.949 16.666 1.00 90.62 112 GLY A C 1
ATOM 864 O O . GLY A 1 112 ? -12.887 1.835 16.452 1.00 90.62 112 GLY A O 1
ATOM 865 N N . TYR A 1 113 ? -11.271 3.349 16.124 1.00 91.25 113 TYR A N 1
ATOM 866 C CA . TYR A 1 113 ? -10.431 2.490 15.290 1.00 91.25 113 TYR A CA 1
ATOM 867 C C . TYR A 1 113 ? -9.627 1.503 16.142 1.00 91.25 113 TYR A C 1
ATOM 869 O O . TYR A 1 113 ? -8.941 1.916 17.080 1.00 91.25 113 TYR A O 1
ATOM 877 N N . ARG A 1 114 ? -9.672 0.215 15.780 1.00 90.12 114 ARG A N 1
ATOM 878 C CA . ARG A 1 114 ? -8.879 -0.851 16.416 1.00 90.12 114 ARG A CA 1
ATOM 879 C C . ARG A 1 114 ? -8.324 -1.864 15.407 1.00 90.12 114 ARG A C 1
ATOM 881 O O . ARG A 1 114 ? -8.335 -3.062 15.668 1.00 90.12 114 ARG A O 1
ATOM 888 N N . GLY A 1 115 ? -7.864 -1.370 14.261 1.00 90.00 115 GLY A N 1
ATOM 889 C CA . GLY A 1 115 ? -7.331 -2.207 13.190 1.00 90.00 115 GLY A CA 1
ATOM 890 C C . GLY A 1 115 ? -8.417 -2.979 12.455 1.00 90.00 115 GLY A C 1
ATOM 891 O O . GLY A 1 115 ? -9.533 -2.482 12.287 1.00 90.00 115 GLY A O 1
ATOM 892 N N . ASN A 1 116 ? -8.081 -4.197 12.025 1.00 90.88 116 ASN A N 1
ATOM 893 C CA . ASN A 1 116 ? -8.891 -5.012 11.114 1.00 90.88 116 ASN A CA 1
ATOM 894 C C . ASN A 1 116 ? -9.226 -4.270 9.815 1.00 90.88 116 ASN A C 1
ATOM 896 O O . ASN A 1 116 ? -10.348 -4.333 9.309 1.00 90.88 116 ASN A O 1
ATOM 900 N N . ASP A 1 117 ? -8.233 -3.548 9.306 1.00 94.00 117 ASP A N 1
ATOM 901 C CA . ASP A 1 117 ? -8.313 -2.859 8.033 1.00 94.00 117 ASP A CA 1
ATOM 902 C C . ASP A 1 117 ? -8.444 -3.844 6.877 1.00 94.00 117 ASP A C 1
ATOM 904 O O . ASP A 1 117 ? -7.800 -4.896 6.838 1.00 94.00 117 ASP A O 1
ATOM 908 N N . ASN A 1 118 ? -9.270 -3.449 5.922 1.00 94.88 118 ASN A N 1
ATOM 909 C CA . ASN A 1 118 ? -9.404 -4.060 4.620 1.00 94.88 118 ASN A CA 1
ATOM 910 C C . ASN A 1 118 ? -9.118 -2.991 3.564 1.00 94.88 118 ASN A C 1
ATOM 912 O O . ASN A 1 118 ? -9.814 -1.971 3.518 1.00 94.88 118 ASN A O 1
ATOM 916 N N . PHE A 1 119 ? -8.101 -3.219 2.738 1.00 97.12 119 PHE A N 1
ATOM 917 C CA . PHE A 1 119 ? -7.748 -2.338 1.632 1.00 97.12 119 PHE A CA 1
ATOM 918 C C . PHE A 1 119 ? -8.191 -2.943 0.304 1.00 97.12 119 PHE A C 1
ATOM 920 O O . PHE A 1 119 ? -8.166 -4.155 0.116 1.00 97.12 119 PHE A O 1
ATOM 927 N N . TYR A 1 120 ? -8.638 -2.097 -0.618 1.00 96.62 120 TYR A N 1
ATOM 928 C CA . TYR A 1 120 ? -8.976 -2.514 -1.976 1.00 96.62 120 TYR A CA 1
ATOM 929 C C . TYR A 1 120 ? -8.969 -1.324 -2.930 1.00 96.62 120 TYR A C 1
ATOM 931 O O . TYR A 1 120 ? -9.180 -0.182 -2.521 1.00 96.62 120 TYR A O 1
ATOM 939 N N . ILE A 1 121 ? -8.760 -1.594 -4.218 1.00 95.50 121 ILE A N 1
ATOM 940 C CA . ILE A 1 121 ? -8.871 -0.580 -5.267 1.00 95.50 121 ILE A CA 1
ATOM 941 C C . ILE A 1 121 ? -10.325 -0.484 -5.737 1.00 95.50 121 ILE A C 1
ATOM 943 O O . ILE A 1 121 ? -10.968 -1.497 -6.019 1.00 95.50 121 ILE A O 1
ATOM 947 N N . ARG A 1 122 ? -10.849 0.739 -5.838 1.00 94.62 122 ARG A N 1
ATOM 948 C CA . ARG A 1 122 ? -12.156 1.034 -6.437 1.00 94.62 122 ARG A CA 1
ATOM 949 C C . ARG A 1 122 ? -12.055 2.320 -7.243 1.00 94.62 122 ARG A C 1
ATOM 951 O O . ARG A 1 122 ? -11.688 3.349 -6.691 1.00 94.62 122 ARG A O 1
ATOM 958 N N . GLU A 1 123 ? -12.394 2.249 -8.531 1.00 91.88 123 GLU A N 1
ATOM 959 C CA . GLU A 1 123 ? -12.375 3.408 -9.444 1.00 91.88 123 GLU A CA 1
ATOM 960 C C . GLU A 1 123 ? -11.015 4.138 -9.451 1.00 91.88 123 GLU A C 1
ATOM 962 O O . GLU A 1 123 ? -10.954 5.358 -9.336 1.00 91.88 123 GLU A O 1
ATOM 967 N N . GLY A 1 124 ? -9.913 3.380 -9.513 1.00 91.31 124 GLY A N 1
ATOM 968 C CA . GLY A 1 124 ? -8.550 3.932 -9.515 1.00 91.31 124 GLY A CA 1
ATOM 969 C C . GLY A 1 124 ? -8.072 4.470 -8.162 1.00 91.31 124 GLY A C 1
ATOM 970 O O . GLY A 1 124 ? -6.964 4.974 -8.062 1.00 91.31 124 GLY A O 1
ATOM 971 N N . LYS A 1 125 ? -8.869 4.352 -7.096 1.00 95.00 125 LYS A N 1
ATOM 972 C CA . LYS A 1 125 ? -8.526 4.859 -5.761 1.00 95.00 125 LYS A CA 1
ATOM 973 C C . LYS A 1 125 ? -8.325 3.731 -4.768 1.00 95.00 125 LYS A C 1
ATOM 975 O O . LYS A 1 125 ? -9.010 2.710 -4.837 1.00 95.00 125 LYS A O 1
ATOM 980 N N . LEU A 1 126 ? -7.452 3.947 -3.788 1.00 97.62 126 LEU A N 1
ATOM 981 C CA . LEU A 1 126 ? -7.319 3.043 -2.652 1.00 97.62 126 LEU A CA 1
ATOM 982 C C . LEU A 1 126 ? -8.417 3.347 -1.631 1.00 97.62 126 LEU A C 1
ATOM 984 O O . LEU A 1 126 ? -8.519 4.460 -1.111 1.00 97.62 126 LEU A O 1
ATOM 988 N N . ILE A 1 127 ? -9.219 2.341 -1.307 1.00 97.56 127 ILE A N 1
ATOM 989 C CA . ILE A 1 127 ? -10.206 2.395 -0.236 1.00 97.56 127 ILE A CA 1
ATOM 990 C C . ILE A 1 127 ? -9.677 1.612 0.957 1.00 97.56 127 ILE A C 1
ATOM 992 O O . ILE A 1 127 ? -9.184 0.497 0.810 1.00 97.56 127 ILE A O 1
ATOM 996 N N . ARG A 1 128 ? -9.821 2.193 2.146 1.00 97.06 128 ARG A N 1
ATOM 997 C CA . ARG A 1 128 ? -9.599 1.539 3.435 1.00 97.06 128 ARG A CA 1
ATOM 998 C C . ARG A 1 128 ? -10.920 1.430 4.166 1.00 97.06 128 ARG A C 1
ATOM 1000 O O . ARG A 1 128 ? -11.576 2.443 4.408 1.00 97.06 128 ARG A O 1
ATOM 1007 N N . GLU A 1 129 ? -11.271 0.227 4.574 1.00 96.19 129 GLU A N 1
ATOM 1008 C CA . GLU A 1 129 ? -12.445 -0.055 5.387 1.00 96.19 129 GLU A CA 1
ATOM 1009 C C . GLU A 1 129 ? -12.028 -0.693 6.713 1.00 96.19 129 GLU A C 1
ATOM 1011 O O . GLU A 1 129 ? -11.207 -1.603 6.719 1.00 96.19 129 GLU A O 1
ATOM 1016 N N . PHE A 1 130 ? -12.604 -0.256 7.833 1.00 94.50 130 PHE A N 1
ATOM 1017 C CA . PHE A 1 130 ? -12.399 -0.909 9.130 1.00 94.50 130 PHE A CA 1
ATOM 1018 C C . PHE A 1 130 ? -13.634 -0.806 10.038 1.00 94.50 130 PHE A C 1
ATOM 1020 O O . PHE A 1 130 ? -14.408 0.153 9.931 1.00 94.50 130 PHE A O 1
ATOM 1027 N N . PRO A 1 131 ? -13.842 -1.774 10.950 1.00 94.00 131 PRO A N 1
ATOM 1028 C CA . PRO A 1 131 ? -14.908 -1.716 11.946 1.00 94.00 131 PRO A CA 1
ATOM 1029 C C . PRO A 1 131 ? -14.675 -0.613 12.985 1.00 94.00 131 PRO A C 1
ATOM 1031 O O . PRO A 1 131 ? -13.542 -0.286 13.345 1.00 94.00 131 PRO A O 1
ATOM 1034 N N . ILE A 1 132 ? -15.772 -0.071 13.509 1.00 93.00 132 ILE A N 1
ATOM 1035 C CA . ILE A 1 132 ? -15.771 0.934 14.573 1.00 93.00 132 ILE A CA 1
ATOM 1036 C C . ILE A 1 132 ? -16.137 0.260 15.892 1.00 93.00 132 ILE A C 1
ATOM 1038 O O . ILE A 1 132 ? -17.054 -0.555 15.960 1.00 93.00 132 ILE A O 1
ATOM 1042 N N . TYR A 1 133 ? -15.427 0.621 16.954 1.00 91.94 133 TYR A N 1
ATOM 1043 C CA . TYR A 1 133 ? -15.639 0.120 18.307 1.00 91.94 133 TYR A CA 1
ATOM 1044 C C . TYR A 1 133 ? -16.271 1.193 19.196 1.00 91.94 133 TYR A C 1
ATOM 1046 O O . TYR A 1 133 ? -16.018 2.389 19.031 1.00 91.94 133 TYR A O 1
ATOM 1054 N N . SER A 1 134 ? -17.099 0.760 20.149 1.00 85.56 134 SER A N 1
ATOM 1055 C CA . SER A 1 134 ? -17.847 1.644 21.058 1.00 85.56 134 SER A CA 1
ATOM 1056 C C . SER A 1 134 ? -16.976 2.355 22.101 1.00 85.56 134 SER A C 1
ATOM 1058 O O . SER A 1 134 ? -17.375 3.387 22.638 1.00 85.56 134 SER A O 1
ATOM 1060 N N . SER A 1 135 ? -15.803 1.801 22.404 1.00 81.50 135 SER A N 1
ATOM 1061 C CA . SER A 1 135 ? -14.882 2.256 23.452 1.00 81.50 135 SER A CA 1
ATOM 1062 C C . SER A 1 135 ? -13.431 1.914 23.092 1.00 81.50 135 SER A C 1
ATOM 1064 O O . SER A 1 135 ? -13.163 1.167 22.150 1.00 81.50 135 SER A O 1
ATOM 1066 N N . ASN A 1 136 ? -12.485 2.472 23.854 1.00 73.44 136 ASN A N 1
ATOM 1067 C CA . ASN A 1 136 ? -11.047 2.217 23.697 1.00 73.44 136 ASN A CA 1
ATOM 1068 C C . ASN A 1 136 ? -10.515 1.105 24.627 1.00 73.44 136 ASN A C 1
ATOM 1070 O O . ASN A 1 136 ? -9.320 0.812 24.597 1.00 73.44 136 ASN A O 1
ATOM 1074 N N . ASP A 1 137 ? -11.360 0.497 25.465 1.00 79.94 137 ASP A N 1
ATOM 1075 C CA . ASP A 1 137 ? -10.947 -0.555 26.402 1.00 79.94 137 ASP A CA 1
ATOM 1076 C C . ASP A 1 137 ? -10.689 -1.884 25.678 1.00 79.94 137 ASP A C 1
ATOM 1078 O O . ASP A 1 137 ? -11.206 -2.133 24.594 1.00 79.94 137 ASP A O 1
ATOM 1082 N N . SER A 1 138 ? -9.870 -2.771 26.239 1.00 74.94 138 SER A N 1
ATOM 1083 C CA . SER A 1 138 ? -9.527 -4.064 25.619 1.00 74.94 138 SER A CA 1
ATOM 1084 C C . SER A 1 138 ? -10.733 -4.977 25.360 1.00 74.94 138 SER A C 1
ATOM 1086 O O . SER A 1 138 ? -10.655 -5.806 24.458 1.00 74.94 138 SER A O 1
ATOM 1088 N N . LEU A 1 139 ? -11.850 -4.798 26.074 1.00 81.88 139 LEU A N 1
ATOM 1089 C CA . LEU A 1 139 ? -13.063 -5.611 25.932 1.00 81.88 139 LEU A CA 1
ATOM 1090 C C . LEU A 1 139 ? -14.111 -4.988 24.993 1.00 81.88 139 LEU A C 1
ATOM 1092 O O . LEU A 1 139 ? -15.181 -5.575 24.803 1.00 81.88 139 LEU A O 1
ATOM 1096 N N . ALA A 1 140 ? -13.811 -3.831 24.389 1.00 83.44 140 ALA A N 1
ATOM 1097 C CA . ALA A 1 140 ? -14.702 -3.151 23.456 1.00 83.44 140 ALA A CA 1
ATOM 1098 C C . ALA A 1 140 ? -15.152 -4.089 22.331 1.00 83.44 140 ALA A C 1
ATOM 1100 O O . ALA A 1 140 ? -14.332 -4.699 21.637 1.00 83.44 140 ALA A O 1
ATOM 1101 N N . LYS A 1 141 ? -16.465 -4.148 22.101 1.00 86.50 141 LYS A N 1
ATOM 1102 C CA . LYS A 1 141 ? -17.053 -4.879 20.974 1.00 86.50 141 LYS A CA 1
ATOM 1103 C C . LYS A 1 141 ? -17.196 -3.957 19.753 1.00 86.50 141 LYS A C 1
ATOM 1105 O O . LYS A 1 141 ? -17.347 -2.742 19.927 1.00 86.50 141 LYS A O 1
ATOM 1110 N N . PRO A 1 142 ? -17.171 -4.505 18.524 1.00 88.94 142 PRO A N 1
ATOM 1111 C CA . PRO A 1 142 ? -17.546 -3.746 17.338 1.00 88.94 142 PRO A CA 1
ATOM 1112 C C . PRO A 1 142 ? -18.968 -3.201 17.499 1.00 88.94 142 PRO A C 1
ATOM 1114 O O . PRO A 1 142 ? -19.862 -3.926 17.934 1.00 88.94 142 PRO A O 1
ATOM 1117 N N . SER A 1 143 ? -19.197 -1.948 17.118 1.00 90.69 143 SER A N 1
ATOM 1118 C CA . SER A 1 143 ? -20.527 -1.325 17.145 1.00 90.69 143 SER A CA 1
ATOM 1119 C C . SER A 1 143 ? -21.453 -1.844 16.039 1.00 90.69 143 SER A C 1
ATOM 1121 O O . SER A 1 143 ? -22.618 -1.466 15.985 1.00 90.69 143 SER A O 1
ATOM 1123 N N . GLY A 1 144 ? -20.927 -2.667 15.128 1.00 89.81 144 GLY A N 1
ATOM 1124 C CA . GLY A 1 144 ? -21.575 -3.058 13.878 1.00 89.81 144 GLY A CA 1
ATOM 1125 C C . GLY A 1 144 ? -21.333 -2.062 12.744 1.00 89.81 144 GLY A C 1
ATOM 1126 O O . GLY A 1 144 ? -21.461 -2.440 11.585 1.00 89.81 144 GLY A O 1
ATOM 1127 N N . ALA A 1 145 ? -20.923 -0.828 13.052 1.00 92.06 145 ALA A N 1
ATOM 1128 C CA . ALA A 1 145 ? -20.596 0.168 12.044 1.00 92.06 145 ALA A CA 1
ATOM 1129 C C . ALA A 1 145 ? -19.176 -0.017 11.483 1.00 92.06 145 ALA A C 1
ATOM 1131 O O . ALA A 1 145 ? -18.259 -0.470 12.176 1.00 92.06 145 ALA A O 1
ATOM 1132 N N . LYS A 1 146 ? -18.983 0.400 10.235 1.00 94.06 146 LYS A N 1
ATOM 1133 C CA . LYS A 1 146 ? -17.711 0.446 9.521 1.00 94.06 146 LYS A CA 1
ATOM 1134 C C . LYS A 1 146 ? -17.423 1.861 9.042 1.00 94.06 146 LYS A C 1
ATOM 1136 O O . LYS A 1 146 ? -18.328 2.589 8.628 1.00 94.06 146 LYS A O 1
ATOM 1141 N N . ARG A 1 147 ? -16.144 2.226 9.048 1.00 95.12 147 ARG A N 1
ATOM 1142 C CA . ARG A 1 147 ? -15.643 3.455 8.435 1.00 95.12 147 ARG A CA 1
ATOM 1143 C C . ARG A 1 147 ? -14.937 3.127 7.132 1.00 95.12 147 ARG A C 1
ATOM 1145 O O . ARG A 1 147 ? -14.091 2.240 7.107 1.00 95.12 147 ARG A O 1
ATOM 1152 N N . GLN A 1 148 ? -15.253 3.885 6.088 1.00 96.94 148 GLN A N 1
ATOM 1153 C CA . GLN A 1 148 ? -14.560 3.853 4.808 1.00 96.94 148 GLN A CA 1
ATOM 1154 C C . GLN A 1 148 ? -13.853 5.184 4.547 1.00 96.94 148 GLN A C 1
ATOM 1156 O O . GLN A 1 148 ? -14.463 6.260 4.615 1.00 96.94 148 GLN A O 1
ATOM 1161 N N . LEU A 1 149 ? -12.567 5.092 4.226 1.00 97.00 149 LEU A N 1
ATOM 1162 C CA . LEU A 1 149 ? -11.722 6.200 3.804 1.00 97.00 149 LEU A CA 1
ATOM 1163 C C . LEU A 1 149 ? -11.262 5.948 2.372 1.00 97.00 149 LEU A C 1
ATOM 1165 O O . LEU A 1 149 ? -10.770 4.871 2.050 1.00 97.00 149 LEU A O 1
ATOM 1169 N N . GLU A 1 150 ? -11.422 6.954 1.531 1.00 97.38 150 GLU A N 1
ATOM 1170 C CA . GLU A 1 150 ? -10.912 7.000 0.170 1.00 97.38 150 GLU A CA 1
ATOM 1171 C C . GLU A 1 150 ? -9.610 7.796 0.162 1.00 97.38 150 GLU A C 1
ATOM 1173 O O . GLU A 1 150 ? -9.566 8.926 0.655 1.00 97.38 150 GLU A O 1
ATOM 1178 N N . TYR A 1 151 ? -8.567 7.204 -0.406 1.00 97.56 151 TYR A N 1
ATOM 1179 C CA . TYR A 1 151 ? -7.283 7.839 -0.647 1.00 97.56 151 TYR A CA 1
ATOM 1180 C C . TYR A 1 151 ? -7.188 8.129 -2.142 1.00 97.56 151 TYR A C 1
ATOM 1182 O O . TYR A 1 151 ? -7.375 7.234 -2.964 1.00 97.56 151 TYR A O 1
ATOM 1190 N N . SER A 1 152 ? -6.926 9.383 -2.492 1.00 96.19 152 SER A N 1
ATOM 1191 C CA . SER A 1 152 ? -6.630 9.807 -3.866 1.00 96.19 152 SER A CA 1
ATOM 1192 C C . SER A 1 152 ? -5.221 10.376 -3.914 1.00 96.19 152 SER A C 1
ATOM 1194 O O . SER A 1 152 ? -4.775 10.963 -2.925 1.00 96.19 152 SER A O 1
ATOM 1196 N N . LEU A 1 153 ? -4.547 10.232 -5.048 1.00 96.31 153 LEU A N 1
ATOM 1197 C CA . LEU A 1 153 ? -3.231 10.810 -5.283 1.00 96.31 153 LEU A CA 1
ATOM 1198 C C . LEU A 1 153 ? -3.365 11.989 -6.250 1.00 96.31 153 LEU A C 1
ATOM 1200 O O . LEU A 1 153 ? -4.253 12.009 -7.101 1.00 96.31 153 LEU A O 1
ATOM 1204 N N . ARG A 1 154 ? -2.532 13.011 -6.069 1.00 93.88 154 ARG A N 1
ATOM 1205 C CA . ARG A 1 154 ? -2.313 14.057 -7.070 1.00 93.88 154 ARG A CA 1
ATOM 1206 C C . ARG A 1 154 ? -0.925 14.634 -6.883 1.00 93.88 154 ARG A C 1
ATOM 1208 O O . ARG A 1 154 ? -0.632 15.140 -5.797 1.00 93.88 154 ARG A O 1
ATOM 1215 N N . ASN A 1 155 ? -0.104 14.619 -7.931 1.00 89.31 155 ASN A N 1
ATOM 1216 C CA . ASN A 1 155 ? 1.273 15.114 -7.876 1.00 89.31 155 ASN A CA 1
ATOM 1217 C C . ASN A 1 155 ? 2.042 14.464 -6.713 1.00 89.31 155 ASN A C 1
ATOM 1219 O O . ASN A 1 155 ? 2.580 15.182 -5.864 1.00 89.31 155 ASN A O 1
ATOM 1223 N N . ASN A 1 156 ? 2.011 13.130 -6.604 1.00 90.62 156 ASN A N 1
ATOM 1224 C CA . ASN A 1 156 ? 2.661 12.380 -5.519 1.00 90.62 156 ASN A CA 1
ATOM 1225 C C . ASN A 1 156 ? 2.174 12.707 -4.083 1.00 90.62 156 ASN A C 1
ATOM 1227 O O . ASN A 1 156 ? 2.780 12.276 -3.102 1.00 90.62 156 ASN A O 1
ATOM 1231 N N . ASN A 1 157 ? 1.076 13.456 -3.919 1.00 94.88 157 ASN A N 1
ATOM 1232 C CA . ASN A 1 157 ? 0.527 13.817 -2.611 1.00 94.88 157 ASN A CA 1
ATOM 1233 C C . ASN A 1 157 ? -0.835 13.161 -2.385 1.00 94.88 157 ASN A C 1
ATOM 1235 O O . ASN A 1 157 ? -1.764 13.327 -3.179 1.00 94.88 157 ASN A O 1
ATOM 1239 N N . PHE A 1 158 ? -0.972 12.443 -1.270 1.00 96.44 158 PHE A N 1
ATOM 1240 C CA . PHE A 1 158 ? -2.241 11.827 -0.903 1.00 96.44 158 PHE A CA 1
ATOM 1241 C C . PHE A 1 158 ? -3.230 12.844 -0.333 1.00 96.44 158 PHE A C 1
ATOM 1243 O O . PHE A 1 158 ? -2.902 13.685 0.506 1.00 96.44 158 PHE A O 1
ATOM 1250 N N . SER A 1 159 ? -4.493 12.672 -0.702 1.00 96.06 159 SER A N 1
ATOM 1251 C CA . SER A 1 159 ? -5.645 13.275 -0.039 1.00 96.06 159 SER A CA 1
ATOM 1252 C C . SER A 1 159 ? -6.562 12.177 0.493 1.00 96.06 159 SER A C 1
ATOM 1254 O O . SER A 1 159 ? -6.665 11.102 -0.097 1.00 96.06 159 SER A O 1
ATOM 1256 N N . VAL A 1 160 ? -7.210 12.434 1.633 1.00 96.88 160 VAL A N 1
ATOM 1257 C CA . VAL A 1 160 ? -8.062 11.447 2.311 1.00 96.88 160 VAL A CA 1
ATOM 1258 C C . VAL A 1 160 ? -9.462 12.007 2.489 1.00 96.88 160 VAL A C 1
ATOM 1260 O O . VAL A 1 160 ? -9.647 13.050 3.119 1.00 96.88 160 VAL A O 1
ATOM 1263 N N . LYS A 1 161 ? -10.462 11.277 1.997 1.00 95.31 161 LYS A N 1
ATOM 1264 C CA . LYS A 1 161 ? -11.879 11.597 2.163 1.00 95.31 161 LYS A CA 1
ATOM 1265 C C . LYS A 1 161 ? -12.577 10.471 2.912 1.00 95.31 161 LYS A C 1
ATOM 1267 O O . LYS A 1 161 ? -12.544 9.322 2.493 1.00 95.31 161 LYS A O 1
ATOM 1272 N N . GLN A 1 162 ? -13.261 10.791 4.007 1.00 94.38 162 GLN A N 1
ATOM 1273 C CA . GLN A 1 162 ? -14.185 9.835 4.615 1.00 94.38 162 GLN A CA 1
ATOM 1274 C C . GLN A 1 162 ? -15.469 9.798 3.785 1.00 94.38 162 GLN A C 1
ATOM 1276 O O . GLN A 1 162 ? -16.131 10.821 3.615 1.00 94.38 162 GLN A O 1
ATOM 1281 N N . ILE A 1 163 ? -15.804 8.624 3.261 1.00 89.88 163 ILE A N 1
ATOM 1282 C CA . ILE A 1 163 ? -16.918 8.449 2.317 1.00 89.88 163 ILE A CA 1
ATOM 1283 C C . ILE A 1 163 ? -18.142 7.776 2.949 1.00 89.88 163 ILE A C 1
ATOM 1285 O O . ILE A 1 163 ? -19.217 7.797 2.359 1.00 89.88 163 ILE A O 1
ATOM 1289 N N . SER A 1 164 ? -18.022 7.252 4.173 1.00 78.31 164 SER A N 1
ATOM 1290 C CA . SER A 1 164 ? -19.150 6.731 4.950 1.00 78.31 164 SER A CA 1
ATOM 1291 C C . SER A 1 164 ? -19.496 7.640 6.133 1.00 78.31 164 SER A C 1
ATOM 1293 O O . SER A 1 164 ? -18.619 8.040 6.905 1.00 78.31 164 SER A O 1
ATOM 1295 N N . LYS A 1 165 ? -20.793 7.873 6.362 1.00 69.31 165 LYS A N 1
ATOM 1296 C CA . LYS A 1 165 ? -21.298 8.134 7.716 1.00 69.31 165 LYS A CA 1
ATOM 1297 C C . LYS A 1 165 ? -21.380 6.773 8.399 1.00 69.31 165 LYS A C 1
ATOM 1299 O O . LYS A 1 165 ? -22.406 6.134 8.259 1.00 69.31 165 LYS A O 1
ATOM 1304 N N . ASP A 1 166 ? -20.267 6.302 8.963 1.00 76.69 166 ASP A N 1
ATOM 1305 C CA . ASP A 1 166 ? -20.158 5.113 9.825 1.00 76.69 166 ASP A CA 1
ATOM 1306 C C . ASP A 1 166 ? -21.338 4.116 9.673 1.00 76.69 166 ASP A C 1
ATOM 1308 O O . ASP A 1 166 ? -22.287 4.152 10.454 1.00 76.69 166 ASP A O 1
ATOM 1312 N N . SER A 1 167 ? -21.328 3.303 8.605 1.00 66.94 167 SER A N 1
ATOM 1313 C CA . SER A 1 167 ? -22.490 2.491 8.183 1.00 66.94 167 SER A CA 1
ATOM 1314 C C . SER A 1 167 ? -22.451 1.089 8.786 1.00 66.94 167 SER A C 1
ATOM 1316 O O . SER A 1 167 ? -21.378 0.512 8.922 1.00 66.94 167 SER A O 1
ATOM 1318 N N . THR A 1 168 ? -23.610 0.514 9.104 1.00 69.19 168 THR A N 1
ATOM 1319 C CA . THR A 1 168 ? -23.756 -0.881 9.557 1.00 69.19 168 THR A CA 1
ATOM 1320 C C . THR A 1 168 ? -23.823 -1.904 8.419 1.00 69.19 168 THR A C 1
ATOM 1322 O O . THR A 1 168 ? -23.959 -3.100 8.675 1.00 69.19 168 THR A O 1
ATOM 1325 N N . ASP A 1 169 ? -23.743 -1.463 7.162 1.00 56.41 169 ASP A N 1
ATOM 1326 C CA . ASP A 1 169 ? -23.887 -2.347 6.008 1.00 56.41 169 ASP A CA 1
ATOM 1327 C C . ASP A 1 169 ? -22.648 -3.235 5.808 1.00 56.41 169 ASP A C 1
ATOM 1329 O O . ASP A 1 169 ? -21.499 -2.784 5.761 1.00 56.41 169 ASP A O 1
ATOM 1333 N N . THR A 1 170 ? -22.879 -4.538 5.661 1.00 42.75 170 THR A N 1
ATOM 1334 C CA . THR A 1 170 ? -21.837 -5.528 5.373 1.00 42.75 170 THR A CA 1
ATOM 1335 C C . THR A 1 170 ? -21.672 -5.677 3.863 1.00 42.75 170 THR A C 1
ATOM 1337 O O . THR A 1 170 ? -22.443 -6.368 3.209 1.00 42.75 170 THR A O 1
ATOM 1340 N N . ILE A 1 171 ? -20.648 -5.045 3.281 1.00 47.62 171 ILE A N 1
ATOM 1341 C CA . ILE A 1 171 ? -20.271 -5.314 1.887 1.00 47.62 171 ILE A CA 1
ATOM 1342 C C . ILE A 1 171 ? -19.307 -6.507 1.863 1.00 47.62 171 ILE A C 1
ATOM 1344 O O . ILE A 1 171 ? -18.154 -6.399 2.276 1.00 47.62 171 ILE A O 1
ATOM 1348 N N . THR A 1 172 ? -19.782 -7.662 1.398 1.00 31.16 172 THR A N 1
ATOM 1349 C CA . THR A 1 172 ? -18.952 -8.831 1.073 1.00 31.16 172 THR A CA 1
ATOM 1350 C C . THR A 1 172 ? -18.511 -8.720 -0.387 1.00 31.16 172 THR A C 1
ATOM 1352 O O . THR A 1 172 ? -19.295 -8.995 -1.292 1.00 31.16 172 THR A O 1
ATOM 1355 N N . ALA A 1 173 ? -17.268 -8.309 -0.643 1.00 38.00 173 ALA A N 1
ATOM 1356 C CA . ALA A 1 173 ? -16.701 -8.322 -1.990 1.00 38.00 173 ALA A CA 1
ATOM 1357 C C . ALA A 1 173 ? -16.190 -9.735 -2.324 1.00 38.00 173 ALA A C 1
ATOM 1359 O O . ALA A 1 173 ? -15.181 -10.187 -1.791 1.00 38.00 173 ALA A O 1
ATOM 1360 N N . THR A 1 174 ? -16.906 -10.452 -3.191 1.00 28.75 174 THR A N 1
ATOM 1361 C CA . THR A 1 174 ? -16.419 -11.673 -3.857 1.00 28.75 174 THR A CA 1
ATOM 1362 C C . THR A 1 174 ? -15.817 -11.269 -5.209 1.00 28.75 174 THR A C 1
ATOM 1364 O O . THR A 1 174 ? -16.489 -10.556 -5.958 1.00 28.75 174 THR A O 1
ATOM 1367 N N . PRO A 1 175 ? -14.593 -11.695 -5.570 1.00 36.50 175 PRO A N 1
ATOM 1368 C CA . PRO A 1 175 ? -14.035 -11.391 -6.883 1.00 36.50 175 PRO A CA 1
ATOM 1369 C C . PRO A 1 175 ? -14.793 -12.183 -7.959 1.00 36.50 175 PRO A C 1
ATOM 1371 O O . PRO A 1 175 ? -14.765 -13.414 -7.987 1.00 36.50 175 PRO A O 1
ATOM 1374 N N . LYS A 1 176 ? -15.499 -11.475 -8.849 1.00 32.34 176 LYS A N 1
ATOM 1375 C CA . LYS A 1 176 ? -16.059 -12.054 -10.077 1.00 32.34 176 LYS A CA 1
ATOM 1376 C C . LYS A 1 176 ? -14.926 -12.220 -11.088 1.00 32.34 176 LYS A C 1
ATOM 1378 O O . LYS A 1 176 ? -14.513 -11.253 -11.719 1.00 32.34 176 LYS A O 1
ATOM 1383 N N . ASN A 1 177 ? -14.465 -13.456 -11.255 1.00 34.66 177 ASN A N 1
ATOM 1384 C CA . ASN A 1 177 ? -13.757 -13.865 -12.463 1.00 34.66 177 ASN A CA 1
ATOM 1385 C C . ASN A 1 177 ? -14.719 -13.726 -13.650 1.00 34.66 177 ASN A C 1
ATOM 1387 O O . ASN A 1 177 ? -15.806 -14.309 -13.647 1.00 34.66 177 ASN A O 1
ATOM 1391 N N . THR A 1 178 ? -14.327 -12.937 -14.645 1.00 31.23 178 THR A N 1
ATOM 1392 C CA . THR A 1 178 ? -15.076 -12.783 -15.893 1.00 31.23 178 THR A CA 1
ATOM 1393 C C . THR A 1 178 ? -14.471 -13.746 -16.904 1.00 31.23 178 THR A C 1
ATOM 1395 O O . THR A 1 178 ? -13.429 -13.471 -17.485 1.00 31.23 178 THR A O 1
ATOM 1398 N N . GLU A 1 179 ? -15.104 -14.901 -17.074 1.00 32.19 179 GLU A N 1
ATOM 1399 C CA . GLU A 1 179 ? -14.828 -15.821 -18.176 1.00 32.19 179 GLU A CA 1
ATOM 1400 C C . GLU A 1 179 ? -15.731 -15.412 -19.361 1.00 32.19 179 GLU A C 1
ATOM 1402 O O . GLU A 1 179 ? -16.939 -15.221 -19.161 1.00 32.19 179 GLU A O 1
ATOM 1407 N N . PRO A 1 180 ? -15.199 -15.188 -20.578 1.00 32.50 180 PRO A N 1
ATOM 1408 C CA . PRO A 1 180 ? -15.996 -14.674 -21.687 1.00 32.50 180 PRO A CA 1
ATOM 1409 C C . PRO A 1 180 ? -16.937 -15.753 -22.240 1.00 32.50 180 PRO A C 1
ATOM 1411 O O . PRO A 1 180 ? -16.510 -16.796 -22.734 1.00 32.50 180 PRO A O 1
ATOM 1414 N N . LYS A 1 181 ? -18.246 -15.476 -22.187 1.00 29.83 181 LYS A N 1
ATOM 1415 C CA . LYS A 1 181 ? -19.278 -16.254 -22.883 1.00 29.83 181 LYS A CA 1
ATOM 1416 C C . LYS A 1 181 ? -19.220 -15.991 -24.387 1.00 29.83 181 LYS A C 1
ATOM 1418 O O . LYS A 1 181 ? -19.291 -14.850 -24.833 1.00 29.83 181 LYS A O 1
ATOM 1423 N N . SER A 1 182 ? -19.168 -17.088 -25.132 1.00 29.19 182 SER A N 1
ATOM 1424 C CA . SER A 1 182 ? -19.320 -17.196 -26.578 1.00 29.19 182 SER A CA 1
ATOM 1425 C C . SER A 1 182 ? -20.629 -16.586 -27.088 1.00 29.19 182 SER A C 1
ATOM 1427 O O . SER A 1 182 ? -21.713 -16.881 -26.575 1.00 29.19 182 SER A O 1
ATOM 1429 N N . THR A 1 183 ? -20.510 -15.786 -28.140 1.00 27.28 183 THR A N 1
ATOM 1430 C CA . THR A 1 183 ? -21.579 -15.271 -28.999 1.00 27.28 183 THR A CA 1
ATOM 1431 C C . THR A 1 183 ? -22.260 -16.402 -29.778 1.00 27.28 183 THR A C 1
ATOM 1433 O O . THR A 1 183 ? -21.589 -17.244 -30.369 1.00 27.28 183 THR A O 1
ATOM 1436 N N . ASN A 1 184 ? -23.596 -16.396 -29.807 1.00 28.19 184 ASN A N 1
ATOM 1437 C CA . ASN A 1 184 ? -24.407 -17.174 -30.745 1.00 28.19 184 ASN A CA 1
ATOM 1438 C C . ASN A 1 184 ? -24.929 -16.236 -31.841 1.00 28.19 184 ASN A C 1
ATOM 1440 O O . ASN A 1 184 ? -25.615 -15.267 -31.520 1.00 28.19 184 ASN A O 1
ATOM 1444 N N . GLU A 1 185 ? -24.691 -16.586 -33.104 1.00 29.08 185 GLU A N 1
ATOM 1445 C CA . GLU A 1 185 ? -25.545 -16.214 -34.235 1.00 29.08 185 GLU A CA 1
ATOM 1446 C C . GLU A 1 185 ? -25.922 -17.466 -35.041 1.00 29.08 185 GLU A C 1
ATOM 1448 O O . GLU A 1 185 ? -25.228 -18.481 -35.055 1.00 29.08 185 GLU A O 1
ATOM 1453 N N . ASP A 1 186 ? -27.107 -17.373 -35.627 1.00 25.45 186 ASP A N 1
ATOM 1454 C CA . ASP A 1 186 ? -28.023 -18.416 -36.071 1.00 25.45 186 ASP A CA 1
ATOM 1455 C C . ASP A 1 186 ? -27.896 -18.677 -37.590 1.00 25.45 186 ASP A C 1
ATOM 1457 O O . ASP A 1 186 ? -27.779 -17.725 -38.360 1.00 25.45 186 ASP A O 1
ATOM 1461 N N . LYS A 1 187 ? -27.988 -19.948 -38.028 1.00 26.94 187 LYS A N 1
ATOM 1462 C CA . LYS A 1 187 ? -29.004 -20.482 -38.978 1.00 26.94 187 LYS A CA 1
ATOM 1463 C C . LYS A 1 187 ? -28.553 -21.652 -39.869 1.00 26.94 187 LYS A C 1
ATOM 1465 O O . LYS A 1 187 ? -27.574 -21.578 -40.603 1.00 26.94 187 LYS A O 1
ATOM 1470 N N . THR A 1 188 ? -29.488 -22.615 -39.965 1.00 23.78 188 THR A N 1
ATOM 1471 C CA . THR A 1 188 ? -29.807 -23.540 -41.090 1.00 23.78 188 THR A CA 1
ATOM 1472 C C . THR A 1 188 ? -28.800 -24.662 -41.424 1.00 23.78 188 THR A C 1
ATOM 1474 O O . THR A 1 188 ? -27.616 -24.426 -41.524 1.00 23.78 188 THR A O 1
ATOM 1477 N N . SER A 1 189 ? -29.160 -25.925 -41.703 1.00 26.19 189 SER A N 1
ATOM 1478 C CA . SER A 1 189 ? -30.444 -26.571 -42.020 1.00 26.19 189 SER A CA 1
ATOM 1479 C C . SER A 1 189 ? -30.334 -28.116 -41.979 1.00 26.19 189 SER A C 1
ATOM 1481 O O . SER A 1 189 ? -29.256 -28.675 -42.127 1.00 26.19 189 SER A O 1
ATOM 1483 N N . ARG A 1 190 ? -31.511 -28.766 -41.916 1.00 26.19 190 ARG A N 1
ATOM 1484 C CA . ARG A 1 190 ? -31.890 -30.104 -42.441 1.00 26.19 190 ARG A CA 1
ATOM 1485 C C . ARG A 1 190 ? -31.534 -31.419 -41.702 1.00 26.19 190 ARG A C 1
ATOM 1487 O O . ARG A 1 190 ? -30.519 -32.055 -41.925 1.00 26.19 190 ARG A O 1
ATOM 1494 N N . SER A 1 191 ? -32.580 -31.916 -41.025 1.00 25.73 191 SER A N 1
ATOM 1495 C CA . SER A 1 191 ? -33.234 -33.237 -41.177 1.00 25.73 191 SER A CA 1
ATOM 1496 C C . SER A 1 191 ? -32.444 -34.537 -40.940 1.00 25.73 191 SER A C 1
ATOM 1498 O O . SER A 1 191 ? -31.630 -34.926 -41.765 1.00 25.73 191 SER A O 1
ATOM 1500 N N . THR A 1 192 ? -32.906 -35.383 -40.006 1.00 28.23 192 THR A N 1
ATOM 1501 C CA . THR A 1 192 ? -33.854 -36.490 -40.293 1.00 28.23 192 THR A CA 1
ATOM 1502 C C . THR A 1 192 ? -34.218 -37.339 -39.053 1.00 28.23 192 THR A C 1
ATOM 1504 O O . THR A 1 192 ? -33.366 -37.778 -38.301 1.00 28.23 192 THR A O 1
ATOM 1507 N N . LYS A 1 193 ? -35.532 -37.600 -38.922 1.00 29.02 193 LYS A N 1
ATOM 1508 C CA . LYS A 1 193 ? -36.232 -38.847 -38.515 1.00 29.02 193 LYS A CA 1
ATOM 1509 C C . LYS A 1 193 ? -35.919 -39.593 -37.190 1.00 29.02 193 LYS A C 1
ATOM 1511 O O . LYS A 1 193 ? -34.912 -40.267 -37.080 1.00 29.02 193 LYS A O 1
ATOM 1516 N N . LYS A 1 194 ? -37.008 -39.710 -36.391 1.00 28.97 194 LYS A N 1
ATOM 1517 C CA . LYS A 1 194 ? -37.650 -40.936 -35.809 1.00 28.97 194 LYS A CA 1
ATOM 1518 C C . LYS A 1 194 ? -36.775 -41.827 -34.896 1.00 28.97 194 LYS A C 1
ATOM 1520 O O . LYS A 1 194 ? -35.784 -42.361 -35.352 1.00 28.97 194 LYS A O 1
ATOM 1525 N N . LYS A 1 195 ? -37.150 -42.174 -33.656 1.00 29.91 195 LYS A N 1
ATOM 1526 C CA . LYS A 1 195 ? -38.358 -42.879 -33.134 1.00 29.91 195 LYS A CA 1
ATOM 1527 C C . LYS A 1 195 ? -38.280 -42.836 -31.579 1.00 29.91 195 LYS A C 1
ATOM 1529 O O . LYS A 1 195 ? -37.173 -42.793 -31.065 1.00 29.91 195 LYS A O 1
ATOM 1534 N N . LYS A 1 196 ? -39.391 -42.652 -30.834 1.00 29.58 196 LYS A N 1
ATOM 1535 C CA . LYS A 1 196 ? -40.125 -43.667 -30.007 1.00 29.58 196 LYS A CA 1
ATOM 1536 C C . LYS A 1 196 ? -39.207 -44.578 -29.152 1.00 29.58 196 LYS A C 1
ATOM 1538 O O . LYS A 1 196 ? -38.269 -45.115 -29.713 1.00 29.58 196 LYS A O 1
ATOM 1543 N N . SER A 1 197 ? -39.434 -44.875 -27.869 1.00 29.64 197 SER A N 1
ATOM 1544 C CA . SER A 1 197 ? -40.648 -44.889 -27.029 1.00 29.64 197 SER A CA 1
ATOM 1545 C C . SER A 1 197 ? -40.291 -45.216 -25.557 1.00 29.64 197 SER A C 1
ATOM 1547 O O . SER A 1 197 ? -39.213 -45.733 -25.300 1.00 29.64 197 SER A O 1
ATOM 1549 N N . GLU A 1 198 ? -41.251 -44.948 -24.655 1.00 31.36 198 GLU A N 1
ATOM 1550 C CA . GLU A 1 198 ? -41.590 -45.680 -23.403 1.00 31.36 198 GLU A CA 1
ATOM 1551 C C . GLU A 1 198 ? -40.529 -45.802 -22.290 1.00 31.36 198 GLU A C 1
ATOM 1553 O O . GLU A 1 198 ? -39.483 -46.412 -22.429 1.00 31.36 198 GLU A O 1
ATOM 1558 N N . SER A 1 199 ? -40.705 -45.126 -21.151 1.00 33.38 199 SER A N 1
ATOM 1559 C CA . SER A 1 199 ? -41.552 -45.502 -20.000 1.00 33.38 199 SER A CA 1
ATOM 1560 C C . SER A 1 199 ? -41.181 -46.843 -19.359 1.00 33.38 199 SER A C 1
ATOM 1562 O O . SER A 1 199 ? -41.422 -47.875 -19.963 1.00 33.38 199 SER A O 1
ATOM 1564 N N . HIS A 1 200 ? -40.750 -46.832 -18.091 1.00 37.38 200 HIS A N 1
ATOM 1565 C CA . HIS A 1 200 ? -41.286 -47.748 -17.081 1.00 37.38 200 HIS A CA 1
ATOM 1566 C C . HIS A 1 200 ? -41.102 -47.207 -15.655 1.00 37.38 200 HIS A C 1
ATOM 1568 O O . HIS A 1 200 ? -40.080 -46.646 -15.271 1.00 37.38 200 HIS A O 1
ATOM 1574 N N . LYS A 1 201 ? -42.192 -47.356 -14.900 1.00 34.50 201 LYS A N 1
ATOM 1575 C CA . LYS A 1 201 ? -42.426 -46.986 -13.504 1.00 34.50 201 LYS A CA 1
ATOM 1576 C C . LYS A 1 201 ? -41.735 -47.946 -12.520 1.00 34.50 201 LYS A C 1
ATOM 1578 O O . LYS A 1 201 ? -41.682 -49.137 -12.785 1.00 34.50 201 LYS A O 1
ATOM 1583 N N . LYS A 1 202 ? -41.425 -47.391 -11.334 1.00 36.91 202 LYS A N 1
ATOM 1584 C CA . LYS A 1 202 ? -41.569 -47.927 -9.953 1.00 36.91 202 LYS A CA 1
ATOM 1585 C C . LYS A 1 202 ? -41.050 -49.347 -9.639 1.00 36.91 202 LYS A C 1
ATOM 1587 O O . LYS A 1 202 ? -41.590 -50.312 -10.151 1.00 36.91 202 LYS A O 1
ATOM 1592 N N . HIS A 1 203 ? -40.270 -49.480 -8.555 1.00 37.06 203 HIS A N 1
ATOM 1593 C CA . HIS A 1 203 ? -40.800 -50.032 -7.292 1.00 37.06 203 HIS A CA 1
ATOM 1594 C C . HIS A 1 203 ? -39.854 -49.889 -6.082 1.00 37.06 203 HIS A C 1
ATOM 1596 O O . HIS A 1 203 ? -38.642 -50.029 -6.166 1.00 37.06 203 HIS A O 1
ATOM 1602 N N . HIS A 1 204 ? -40.491 -49.633 -4.936 1.00 41.12 204 HIS A N 1
ATOM 1603 C CA . HIS A 1 204 ? -40.032 -49.775 -3.553 1.00 41.12 204 HIS A CA 1
ATOM 1604 C C . HIS A 1 204 ? -39.120 -50.981 -3.253 1.00 41.12 204 HIS A C 1
ATOM 1606 O O . HIS A 1 204 ? -39.471 -52.097 -3.627 1.00 41.12 204 HIS A O 1
ATOM 1612 N N . LYS A 1 205 ? -38.186 -50.814 -2.298 1.00 44.41 205 LYS A N 1
ATOM 1613 C CA . LYS A 1 205 ? -38.326 -51.439 -0.962 1.00 44.41 205 LYS A CA 1
ATOM 1614 C C . LYS A 1 205 ? -37.346 -50.908 0.094 1.00 44.41 205 LYS A C 1
ATOM 1616 O O . LYS A 1 205 ? -36.141 -50.851 -0.091 1.00 44.41 205 LYS A O 1
ATOM 1621 N N . ARG A 1 206 ? -37.942 -50.587 1.242 1.00 43.47 206 ARG A N 1
ATOM 1622 C CA . ARG A 1 206 ? -37.373 -50.419 2.587 1.00 43.47 206 ARG A CA 1
ATOM 1623 C C . ARG A 1 206 ? -36.924 -51.779 3.152 1.00 43.47 206 ARG A C 1
ATOM 1625 O O . ARG A 1 206 ? -37.695 -52.730 3.033 1.00 43.47 206 ARG A O 1
ATOM 1632 N N . ARG A 1 207 ? -35.802 -51.818 3.886 1.00 42.44 207 ARG A N 1
ATOM 1633 C CA . ARG A 1 207 ? -35.576 -52.477 5.209 1.00 42.44 207 ARG A CA 1
ATOM 1634 C C . ARG A 1 207 ? -34.076 -52.380 5.544 1.00 42.44 207 ARG A C 1
ATOM 1636 O O . ARG A 1 207 ? -33.259 -52.783 4.736 1.00 42.44 207 ARG A O 1
ATOM 1643 N N . ARG A 1 208 ? -33.694 -51.652 6.603 1.00 45.09 208 ARG A N 1
ATOM 1644 C CA . ARG A 1 208 ? -33.423 -52.156 7.972 1.00 45.09 208 ARG A CA 1
ATOM 1645 C C . ARG A 1 208 ? -32.428 -53.327 8.007 1.00 45.09 208 ARG A C 1
ATOM 1647 O O . ARG A 1 208 ? -32.851 -54.467 7.828 1.00 45.09 208 ARG A O 1
ATOM 1654 N N . ARG A 1 209 ? -31.194 -53.045 8.412 1.00 49.81 209 ARG A N 1
ATOM 1655 C CA . ARG A 1 209 ? -30.692 -53.324 9.765 1.00 49.81 209 ARG A CA 1
ATOM 1656 C C . ARG A 1 209 ? -29.645 -52.283 10.124 1.00 49.81 209 ARG A C 1
ATOM 1658 O O . ARG A 1 209 ? -28.997 -51.796 9.177 1.00 49.81 209 ARG A O 1
#

Secondary structure (DSSP, 8-state):
--S-SEEEEEEEETTEEEEEEEE-SS-SSEEEEEEEEEETTTTEEEEEEEEEESEEEEEEEE-SSSSSPPEEEEEEE-SSTT--EEEEEEEE-SS-EEEE-PPPPPTTTTTTB-S--EEEEETTEEEEEEEEES-SSTTPPEEEEEEEEEEEEETTEEEEEE--SSB-----------PPPPPP-------------------------

Foldseek 3Di:
DDQFPDWDWDDPDVQWIWIKTWDDPDDQQWTKIKTWTTRPVVRDIDIDMDIDGHAFPDWDWFPQAPPSWIKIWTWGFHPDPLRDIDIFIWTDDPPDIDTADDDDQDPVRCAQRRDPWDWDDDPRWIKIKDFGWPDPDPPTDGPLWMWIWTWGDDPSHIDIDTPDPRDNDDDDDDDDDDDDDDDDDDDDDDDDDDDDDDDDDDDDDDDDD